Protein AF-A0A3D0X0F8-F1 (afdb_monomer_lite)

Radius of gyration: 20.26 Å; chains: 1; bounding box: 60×38×55 Å

Foldseek 3Di:
DDDDPPDPPDQPPDPDPQKFKWWWADAAPAIATETCVFFDDKDWDADADADPPFDPQWRHWGDDPNDTATEGEVCVVVVHDRVDDFTMWGWGQDPNHTHTYTGRGIDDMDMARPVQWDADPPDDDCLFFLTWGDDPVDIYTYTDVVSVVCVRDVVVVVVLQDDDQADPVQLVVQQPDAEEEEDSNPVVQVSVVVVSVSRNHNHYHYDNHPVVSVVVVVVCVVPVHD

Secondary structure (DSSP, 8-state):
---------S----TTSSEEEEEEEEETTEEEEEEGGGEEEEEEPPP-B--TT--TTEEEEEEETTEEEEEEEHHHHTT---SSPP-EEEEEEETTEEEEEEESEEEEEEEEEGGGEEEPPSSS-GGGEEEEEE-SS-EEEEE-HHHHHHHH-HHHHHHHH--PPPPHHHHHHHTT-EEEEE-S-HHHHHHHHHHHHHTT--EEEEESSHHHHHHHHHHHHHS---

pLDDT: mean 85.85, std 13.57, range [35.28, 98.0]

Sequence (226 aa):
MAETDGDKKGILLETGTNEFEIVEFSIGAVHYGINVAKVREVITRAPVTSMPQAHPYIDGLFTLRGKAIPLVNLPRCLNVNSGNEPNNIIVTEINNYYIGFLVENVSRIHRISWKDMEPSPEVGDQSRVVGIIKMTDRIVLLLDFETIIAEINPEINAKLTTFAEATEDTKSKRANVHVVVAEDSAMLRDLLVTTLHDSGYRFVRDFGNGADAWEYLQNLAGKDGP

Structure (mmCIF, N/CA/C/O backbone):
data_AF-A0A3D0X0F8-F1
#
_entry.id   AF-A0A3D0X0F8-F1
#
loop_
_atom_site.group_PDB
_atom_site.id
_atom_site.type_symbol
_atom_site.label_atom_id
_atom_site.label_alt_id
_atom_site.label_comp_id
_atom_site.label_asym_id
_atom_site.label_entity_id
_atom_site.label_seq_id
_atom_site.pdbx_PDB_ins_code
_atom_site.Cartn_x
_atom_site.Cartn_y
_atom_site.Cartn_z
_atom_site.occupancy
_atom_site.B_iso_or_equiv
_atom_site.auth_seq_id
_atom_site.auth_comp_id
_atom_site.auth_asym_id
_atom_site.auth_atom_id
_atom_site.pdbx_PDB_model_num
ATOM 1 N N . MET A 1 1 ? -36.160 -2.602 -22.123 1.00 35.28 1 MET A N 1
ATOM 2 C CA . MET A 1 1 ? -35.071 -1.902 -22.832 1.00 35.28 1 MET A CA 1
ATOM 3 C C . MET A 1 1 ? -33.883 -1.940 -21.901 1.00 35.28 1 MET A C 1
ATOM 5 O O . MET A 1 1 ? -34.035 -1.526 -20.763 1.00 35.28 1 MET A O 1
ATOM 9 N N . ALA A 1 2 ? -32.797 -2.582 -22.326 1.00 36.31 2 ALA A N 1
ATOM 10 C CA . ALA A 1 2 ? -31.588 -2.706 -21.527 1.00 36.31 2 ALA A CA 1
ATOM 11 C C . ALA A 1 2 ? -30.929 -1.326 -21.426 1.00 36.31 2 ALA A C 1
ATOM 13 O O . ALA A 1 2 ? -30.612 -0.729 -22.455 1.00 36.31 2 ALA A O 1
ATOM 14 N N . GLU A 1 3 ? -30.780 -0.816 -20.206 1.00 35.56 3 GLU A N 1
ATOM 15 C CA . GLU A 1 3 ? -29.889 0.305 -19.941 1.00 35.56 3 GLU A CA 1
ATOM 16 C C . GLU A 1 3 ? -28.466 -0.187 -20.189 1.00 35.56 3 GLU A C 1
ATOM 18 O O . GLU A 1 3 ? -27.972 -1.109 -19.544 1.00 35.56 3 GLU A O 1
ATOM 23 N N . THR A 1 4 ? -27.846 0.373 -21.220 1.00 37.56 4 THR A N 1
ATOM 24 C CA . THR A 1 4 ? -26.428 0.212 -21.507 1.00 37.56 4 THR A CA 1
ATOM 25 C C . THR A 1 4 ? -25.640 0.799 -20.347 1.00 37.56 4 THR A C 1
ATOM 27 O O . THR A 1 4 ? -25.683 2.012 -20.134 1.00 37.56 4 THR A O 1
ATOM 30 N N . ASP A 1 5 ? -24.952 -0.077 -19.618 1.00 41.03 5 ASP A N 1
ATOM 31 C CA . ASP A 1 5 ? -24.008 0.241 -18.553 1.00 41.03 5 ASP A CA 1
ATOM 32 C C . ASP A 1 5 ? -22.916 1.155 -19.126 1.00 41.03 5 ASP A C 1
ATOM 34 O O . ASP A 1 5 ? -22.057 0.750 -19.915 1.00 41.03 5 ASP A O 1
ATOM 38 N N . GLY A 1 6 ? -23.066 2.448 -18.849 1.00 37.44 6 GLY A N 1
ATOM 39 C CA . GLY A 1 6 ? -22.169 3.485 -19.317 1.00 37.44 6 GLY A CA 1
ATOM 40 C C . GLY A 1 6 ? -20.849 3.361 -18.580 1.00 37.44 6 GLY A C 1
ATOM 41 O O . GLY A 1 6 ? -20.779 3.660 -17.393 1.00 37.44 6 GLY A O 1
ATOM 42 N N . ASP A 1 7 ? -19.826 2.945 -19.321 1.00 46.78 7 ASP A N 1
ATOM 43 C CA . ASP A 1 7 ? -18.397 3.021 -19.019 1.00 46.78 7 ASP A CA 1
ATOM 44 C C . ASP A 1 7 ? -18.083 4.232 -18.110 1.00 46.78 7 ASP A C 1
ATOM 46 O O . ASP A 1 7 ? -17.973 5.376 -18.572 1.00 46.78 7 ASP A O 1
ATOM 50 N N . LYS A 1 8 ? -18.019 4.005 -16.788 1.00 51.84 8 LYS A N 1
ATOM 51 C CA . LYS A 1 8 ? -17.682 5.037 -15.798 1.00 51.84 8 LYS A CA 1
ATOM 52 C C . LYS A 1 8 ? -16.202 5.377 -15.968 1.00 51.84 8 LYS A C 1
ATOM 54 O O . LYS A 1 8 ? -15.338 4.796 -15.329 1.00 51.84 8 LYS A O 1
ATOM 59 N N . LYS A 1 9 ? -15.907 6.331 -16.853 1.00 50.44 9 LYS A N 1
ATOM 60 C CA . LYS A 1 9 ? -14.551 6.770 -17.244 1.00 50.44 9 LYS A CA 1
ATOM 61 C C . LYS A 1 9 ? -13.776 7.567 -16.179 1.00 50.44 9 LYS A C 1
ATOM 63 O O . LYS A 1 9 ? -12.845 8.293 -16.520 1.00 50.44 9 LYS A O 1
ATOM 68 N N . GLY A 1 10 ? -14.152 7.474 -14.908 1.00 59.50 10 GLY A N 1
ATOM 69 C CA . GLY A 1 10 ? -13.494 8.178 -13.807 1.00 59.50 10 GLY A CA 1
ATOM 70 C C . GLY A 1 10 ? -13.008 7.199 -12.751 1.00 59.50 10 GLY A C 1
ATOM 71 O O . GLY A 1 10 ? -13.652 6.175 -12.542 1.00 59.50 10 GLY A O 1
ATOM 72 N N . ILE A 1 11 ? -11.900 7.537 -12.084 1.00 63.72 11 ILE A N 1
ATOM 73 C CA . ILE A 1 11 ? -11.434 6.778 -10.920 1.00 63.72 11 ILE A CA 1
ATOM 74 C C . ILE A 1 11 ? -12.536 6.813 -9.861 1.00 63.72 11 ILE A C 1
ATOM 76 O O . ILE A 1 11 ? -13.019 7.891 -9.496 1.00 63.72 11 ILE A O 1
ATOM 80 N N . LEU A 1 12 ? -12.943 5.643 -9.383 1.00 69.12 12 LEU A N 1
ATOM 81 C CA . LEU A 1 12 ? -13.954 5.514 -8.348 1.00 69.12 12 LEU A CA 1
ATOM 82 C C . LEU A 1 12 ? -13.393 5.999 -7.011 1.00 69.12 12 LEU A C 1
ATOM 84 O O . LEU A 1 12 ? -12.660 5.290 -6.327 1.00 69.12 12 LEU A O 1
ATOM 88 N N . LEU A 1 13 ? -13.782 7.214 -6.639 1.00 65.81 13 LEU A N 1
ATOM 89 C CA . LEU A 1 13 ? -13.550 7.786 -5.310 1.00 65.81 13 LEU A CA 1
ATOM 90 C C . LEU A 1 13 ? -14.854 7.908 -4.500 1.00 65.81 13 LEU A C 1
ATOM 92 O O . LEU A 1 13 ? -14.833 8.355 -3.355 1.00 65.81 13 LEU A O 1
ATOM 96 N N . GLU A 1 14 ? -15.995 7.549 -5.098 1.00 61.22 14 GLU A N 1
ATOM 97 C CA . GLU A 1 14 ? -17.313 7.628 -4.465 1.00 61.22 14 GLU A CA 1
ATOM 98 C C . GLU A 1 14 ? -17.527 6.466 -3.489 1.00 61.22 14 GLU A C 1
ATOM 100 O O . GLU A 1 14 ? -17.289 5.300 -3.809 1.00 61.22 14 GLU A O 1
ATOM 105 N N . THR A 1 15 ? -18.018 6.782 -2.293 1.00 59.81 15 THR A N 1
ATOM 106 C CA . THR A 1 15 ? -18.393 5.790 -1.285 1.00 59.81 15 THR A CA 1
ATOM 107 C C . THR A 1 15 ? -19.744 5.148 -1.631 1.00 59.81 15 THR A C 1
ATOM 109 O O . THR A 1 15 ? -20.639 5.801 -2.164 1.00 59.81 15 THR A O 1
ATOM 112 N N . GLY A 1 16 ? -19.915 3.855 -1.323 1.00 64.81 16 GLY A N 1
ATOM 113 C CA . GLY A 1 16 ? -21.218 3.169 -1.396 1.00 64.81 16 GLY A CA 1
ATOM 114 C C . GLY A 1 16 ? -21.416 2.146 -2.523 1.00 64.81 16 GLY A C 1
ATOM 115 O O . GLY A 1 16 ? -22.430 1.455 -2.515 1.00 64.81 16 GLY A O 1
ATOM 116 N N . THR A 1 17 ? -20.468 1.972 -3.451 1.00 75.75 17 THR A N 1
ATOM 117 C CA . THR A 1 17 ? -20.543 0.896 -4.469 1.00 75.75 17 THR A CA 1
ATOM 118 C C . THR A 1 17 ? -20.051 -0.461 -3.955 1.00 75.75 17 THR A C 1
ATOM 120 O O . THR A 1 17 ? -20.318 -1.486 -4.575 1.00 75.75 17 THR A O 1
ATOM 123 N N . ASN A 1 18 ? -19.351 -0.480 -2.814 1.00 82.31 18 ASN A N 1
ATOM 124 C CA . ASN A 1 18 ? -18.633 -1.648 -2.297 1.00 82.31 18 ASN A CA 1
ATOM 125 C C . ASN A 1 18 ? -17.650 -2.253 -3.326 1.00 82.31 18 ASN A C 1
ATOM 127 O O . ASN A 1 18 ? -17.455 -3.471 -3.399 1.00 82.31 18 ASN A O 1
ATOM 131 N N . GLU A 1 19 ? -17.012 -1.368 -4.086 1.00 87.75 19 GLU A N 1
ATOM 132 C CA . GLU A 1 19 ? -15.948 -1.661 -5.039 1.00 87.75 19 GLU A CA 1
ATOM 133 C C . GLU A 1 19 ? -14.742 -0.764 -4.751 1.00 87.75 19 GLU A C 1
ATOM 135 O O . GLU A 1 19 ? -14.871 0.294 -4.132 1.00 87.75 19 GLU A O 1
ATOM 140 N N . PHE A 1 20 ? -13.578 -1.172 -5.237 1.00 88.88 20 PHE A N 1
ATOM 141 C CA . PHE A 1 20 ? -12.362 -0.371 -5.251 1.00 88.88 20 PHE A CA 1
ATOM 142 C C . PHE A 1 20 ? -11.618 -0.588 -6.567 1.00 88.88 20 PHE A C 1
ATOM 144 O O . PHE A 1 20 ? -11.885 -1.539 -7.304 1.00 88.88 20 PHE A O 1
ATOM 151 N N . GLU A 1 21 ? -10.700 0.318 -6.887 1.00 93.62 21 GLU A N 1
ATOM 152 C CA . GLU A 1 21 ? -9.924 0.248 -8.120 1.00 93.62 21 GLU A CA 1
ATOM 153 C C . GLU A 1 21 ? -8.448 0.033 -7.816 1.00 93.62 21 GLU A C 1
ATOM 155 O O . GLU A 1 21 ? -7.879 0.673 -6.929 1.00 93.62 21 GLU A O 1
ATOM 160 N N . ILE A 1 22 ? -7.822 -0.867 -8.571 1.00 95.31 22 ILE A N 1
ATOM 161 C CA . ILE A 1 22 ? -6.395 -1.164 -8.466 1.00 95.31 22 ILE A CA 1
ATOM 162 C C . ILE A 1 22 ? -5.678 -0.916 -9.788 1.00 95.31 22 ILE A C 1
ATOM 164 O O . ILE A 1 22 ? -6.236 -1.150 -10.861 1.00 95.31 22 ILE A O 1
ATOM 168 N N . VAL A 1 23 ? -4.419 -0.495 -9.708 1.00 96.38 23 VAL A N 1
ATOM 169 C CA . VAL A 1 23 ? -3.465 -0.647 -10.808 1.00 96.38 23 VAL A CA 1
ATOM 170 C C . VAL A 1 23 ? -2.834 -2.027 -10.666 1.00 96.38 23 VAL A C 1
ATOM 172 O O . VAL A 1 23 ? -2.163 -2.299 -9.668 1.00 96.38 23 VAL A O 1
ATOM 175 N N . GLU A 1 24 ? -3.059 -2.898 -11.649 1.00 96.19 24 GLU A N 1
ATOM 176 C CA . GLU A 1 24 ? -2.363 -4.183 -11.735 1.00 96.19 24 GLU A CA 1
ATOM 177 C C . GLU A 1 24 ? -0.965 -3.970 -12.335 1.00 96.19 24 GLU A C 1
ATOM 179 O O . GLU A 1 24 ? -0.792 -3.240 -13.312 1.00 96.19 24 GLU A O 1
ATOM 184 N N . PHE A 1 25 ? 0.041 -4.639 -11.783 1.00 96.75 25 PHE A N 1
ATOM 185 C CA . PHE A 1 25 ? 1.390 -4.703 -12.338 1.00 96.75 25 PHE A CA 1
ATOM 186 C C . PHE A 1 25 ? 1.989 -6.098 -12.140 1.00 96.75 25 PHE A C 1
ATOM 188 O O . PHE A 1 25 ? 1.469 -6.901 -11.366 1.00 96.75 25 PHE A O 1
ATOM 195 N N . SER A 1 26 ? 3.073 -6.412 -12.847 1.00 95.12 26 SER A N 1
ATOM 196 C CA . SER A 1 26 ? 3.738 -7.712 -12.735 1.00 95.12 26 SER A CA 1
ATOM 197 C C . SER A 1 26 ? 5.240 -7.587 -12.516 1.00 95.12 26 SER A C 1
ATOM 199 O O . SER A 1 26 ? 5.876 -6.616 -12.941 1.00 95.12 26 SER A O 1
ATOM 201 N N . ILE A 1 27 ? 5.790 -8.598 -11.843 1.00 95.12 27 ILE A N 1
ATOM 202 C CA . ILE A 1 27 ? 7.226 -8.853 -11.702 1.00 95.12 27 ILE A CA 1
ATOM 203 C C . ILE A 1 27 ? 7.424 -10.344 -11.989 1.00 95.12 27 ILE A C 1
ATOM 205 O O . ILE A 1 27 ? 6.912 -11.202 -11.264 1.00 95.12 27 ILE A O 1
ATOM 209 N N . GLY A 1 28 ? 8.103 -10.666 -13.090 1.00 92.75 28 GLY A N 1
ATOM 210 C CA . GLY A 1 28 ? 8.133 -12.021 -13.629 1.00 92.75 28 GLY A CA 1
ATOM 211 C C . GLY A 1 28 ? 6.723 -12.550 -13.911 1.00 92.75 28 GLY A C 1
ATOM 212 O O . GLY A 1 28 ? 5.929 -11.903 -14.593 1.00 92.75 28 GLY A O 1
ATOM 213 N N . ALA A 1 29 ? 6.416 -13.734 -13.376 1.00 90.94 29 ALA A N 1
ATOM 214 C CA . ALA A 1 29 ? 5.120 -14.398 -13.540 1.00 90.94 29 ALA A CA 1
ATOM 215 C C . ALA A 1 29 ? 4.081 -14.028 -12.461 1.00 90.94 29 ALA A C 1
ATOM 217 O O . ALA A 1 29 ? 2.966 -14.545 -12.491 1.00 90.94 29 ALA A O 1
ATOM 218 N N . VAL A 1 30 ? 4.439 -13.184 -11.485 1.00 92.44 30 VAL A N 1
ATOM 219 C CA . VAL A 1 30 ? 3.561 -12.846 -10.358 1.00 92.44 30 VAL A CA 1
ATOM 220 C C . VAL A 1 30 ? 2.869 -11.511 -10.612 1.00 92.44 30 VAL A C 1
ATOM 222 O O . VAL A 1 30 ? 3.499 -10.542 -11.046 1.00 92.44 30 VAL A O 1
ATOM 225 N N . HIS A 1 31 ? 1.567 -11.475 -10.329 1.00 95.00 31 HIS A N 1
ATOM 226 C CA . HIS A 1 31 ? 0.719 -10.299 -10.477 1.00 95.00 31 HIS A CA 1
ATOM 227 C C . HIS A 1 31 ? 0.461 -9.645 -9.122 1.00 95.00 31 HIS A C 1
ATOM 229 O O . HIS A 1 31 ? 0.123 -10.309 -8.139 1.00 95.00 31 HIS A O 1
ATOM 235 N N . TYR A 1 32 ? 0.582 -8.326 -9.100 1.00 95.75 32 TYR A N 1
ATOM 236 C CA . TYR A 1 32 ? 0.437 -7.490 -7.921 1.00 95.75 32 TYR A CA 1
ATOM 237 C C . TYR A 1 32 ? -0.536 -6.348 -8.191 1.00 95.75 32 TYR A C 1
ATOM 239 O O . TYR A 1 32 ? -0.773 -5.962 -9.338 1.00 95.75 32 TYR A O 1
ATOM 247 N N . GLY A 1 33 ? -1.098 -5.804 -7.119 1.00 95.88 33 GLY A N 1
ATOM 248 C CA . GLY A 1 33 ? -2.020 -4.683 -7.160 1.00 95.88 33 GLY A CA 1
ATOM 249 C C . GLY A 1 33 ? -1.609 -3.582 -6.196 1.00 95.88 33 GLY A C 1
ATOM 250 O O . GLY A 1 33 ? -1.073 -3.844 -5.118 1.00 95.88 33 GLY A O 1
ATOM 251 N N . ILE A 1 34 ? -1.915 -2.346 -6.578 1.00 95.50 34 ILE A N 1
ATOM 252 C CA . ILE A 1 34 ? -1.942 -1.183 -5.689 1.00 95.50 34 ILE A CA 1
ATOM 253 C C . ILE A 1 34 ? -3.286 -0.479 -5.837 1.00 95.50 34 ILE A C 1
ATOM 255 O O . ILE A 1 34 ? -3.782 -0.336 -6.952 1.00 95.50 34 ILE A O 1
ATOM 259 N N . ASN A 1 35 ? -3.865 -0.007 -4.734 1.00 93.00 35 ASN A N 1
ATOM 260 C CA . ASN A 1 35 ? -5.059 0.834 -4.782 1.00 93.00 35 ASN A CA 1
ATOM 261 C C . ASN A 1 35 ? -4.779 2.111 -5.600 1.00 93.00 35 ASN A C 1
ATOM 263 O O . ASN A 1 35 ? -3.826 2.841 -5.314 1.00 93.00 35 ASN A O 1
ATOM 267 N N . VAL A 1 36 ? -5.619 2.395 -6.599 1.00 93.69 36 VAL A N 1
ATOM 268 C CA . VAL A 1 36 ? -5.487 3.565 -7.483 1.00 93.69 36 VAL A CA 1
ATOM 269 C C . VAL A 1 36 ? -5.464 4.872 -6.693 1.00 93.69 36 VAL A C 1
ATOM 271 O O . VAL A 1 36 ? -4.750 5.791 -7.081 1.00 93.69 36 VAL A O 1
ATOM 274 N N . ALA A 1 37 ? -6.161 4.956 -5.557 1.00 90.00 37 ALA A N 1
ATOM 275 C CA . ALA A 1 37 ? -6.170 6.149 -4.710 1.00 90.00 37 ALA A CA 1
ATOM 276 C C . ALA A 1 37 ? -4.771 6.540 -4.190 1.00 90.00 37 ALA A C 1
ATOM 278 O O . ALA A 1 37 ? -4.534 7.708 -3.889 1.00 90.00 37 ALA A O 1
ATOM 279 N N . LYS A 1 38 ? -3.836 5.580 -4.116 1.00 91.62 38 LYS A N 1
ATOM 280 C CA . LYS A 1 38 ? -2.441 5.798 -3.695 1.00 91.62 38 LYS A CA 1
ATOM 281 C C . LYS A 1 38 ? -1.525 6.170 -4.871 1.00 91.62 38 LYS A C 1
ATOM 283 O O . LYS A 1 38 ? -0.406 6.639 -4.660 1.00 91.62 38 LYS A O 1
ATOM 288 N N . VAL A 1 39 ? -1.974 5.963 -6.110 1.00 95.25 39 VAL A N 1
ATOM 289 C CA . VAL A 1 39 ? -1.187 6.179 -7.331 1.00 95.25 39 VAL A CA 1
ATOM 290 C C . VAL A 1 39 ? -1.384 7.602 -7.844 1.00 95.25 39 VAL A C 1
ATOM 292 O O . VAL A 1 39 ? -2.502 8.069 -8.045 1.00 95.25 39 VAL A O 1
ATOM 295 N N . ARG A 1 40 ? -0.275 8.295 -8.109 1.00 95.44 40 ARG A N 1
ATOM 296 C CA . ARG A 1 40 ? -0.281 9.606 -8.769 1.00 95.44 40 ARG A CA 1
ATOM 297 C C . ARG A 1 40 ? -0.191 9.473 -10.277 1.00 95.44 40 ARG A C 1
ATOM 299 O O . ARG A 1 40 ? -0.989 10.067 -10.993 1.00 95.44 40 ARG A O 1
ATOM 306 N N . GLU A 1 41 ? 0.788 8.717 -10.753 1.00 95.62 41 GLU A N 1
ATOM 307 C CA . GLU A 1 41 ? 0.997 8.465 -12.174 1.00 95.62 41 GLU A CA 1
ATOM 308 C C . GLU A 1 41 ? 1.909 7.257 -12.384 1.00 95.62 41 GLU A C 1
ATOM 310 O O . GLU A 1 41 ? 2.628 6.828 -11.480 1.00 95.62 41 GLU A O 1
ATOM 315 N N . VAL A 1 42 ? 1.887 6.722 -13.601 1.00 96.75 42 VAL A N 1
ATOM 316 C CA . VAL A 1 42 ? 2.814 5.686 -14.055 1.00 96.75 42 VAL A CA 1
ATOM 317 C C . VAL A 1 42 ? 3.671 6.296 -15.152 1.00 96.75 42 VAL A C 1
ATOM 319 O O . VAL A 1 42 ? 3.142 6.847 -16.118 1.00 96.75 42 VAL A O 1
ATOM 322 N N . ILE A 1 43 ? 4.989 6.209 -14.998 1.00 96.88 43 ILE A N 1
ATOM 323 C CA . ILE A 1 43 ? 5.953 6.729 -15.969 1.00 96.88 43 ILE A CA 1
ATOM 324 C C . ILE A 1 43 ? 6.901 5.624 -16.420 1.00 96.88 43 ILE A C 1
ATOM 326 O O . ILE A 1 43 ? 7.134 4.646 -15.711 1.00 96.88 43 ILE A O 1
ATOM 330 N N . THR A 1 44 ? 7.502 5.800 -17.589 1.00 95.94 44 THR A N 1
ATOM 331 C CA . THR A 1 44 ? 8.644 4.982 -18.003 1.00 95.94 44 THR A CA 1
ATOM 332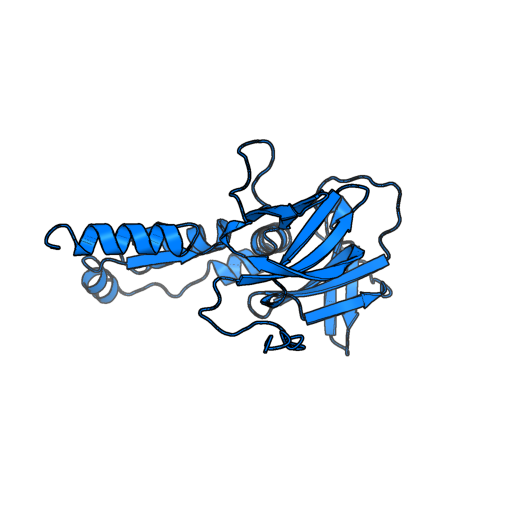 C C . THR A 1 44 ? 9.868 5.308 -17.155 1.00 95.94 44 THR A C 1
ATOM 334 O O . THR A 1 44 ? 10.018 6.440 -16.683 1.00 95.94 44 THR A O 1
ATOM 337 N N . ARG A 1 45 ? 10.768 4.335 -16.995 1.00 92.62 45 ARG A N 1
ATOM 338 C CA . ARG A 1 45 ? 11.996 4.475 -16.209 1.00 92.62 45 ARG A CA 1
ATOM 339 C C . ARG A 1 45 ? 12.765 5.736 -16.606 1.00 92.62 45 ARG A C 1
ATOM 341 O O . ARG A 1 45 ? 13.132 5.928 -17.764 1.00 92.62 45 ARG A O 1
ATOM 348 N N . ALA A 1 46 ? 13.000 6.592 -15.618 1.00 91.75 46 ALA A N 1
ATOM 349 C CA . ALA A 1 46 ? 13.797 7.802 -15.756 1.00 91.75 46 ALA A CA 1
ATOM 350 C C . ALA A 1 46 ? 15.255 7.540 -15.334 1.00 91.75 46 ALA A C 1
ATOM 352 O O . ALA A 1 46 ? 15.513 6.579 -14.602 1.00 91.75 46 ALA A O 1
ATOM 353 N N . PRO A 1 47 ? 16.215 8.386 -15.753 1.00 94.56 47 PRO A N 1
ATOM 354 C CA . PRO A 1 47 ? 17.575 8.341 -15.229 1.00 94.56 47 PRO A CA 1
ATOM 355 C C . PRO A 1 47 ? 17.592 8.437 -13.699 1.00 94.56 47 PRO A C 1
ATOM 357 O O . PRO A 1 47 ? 16.901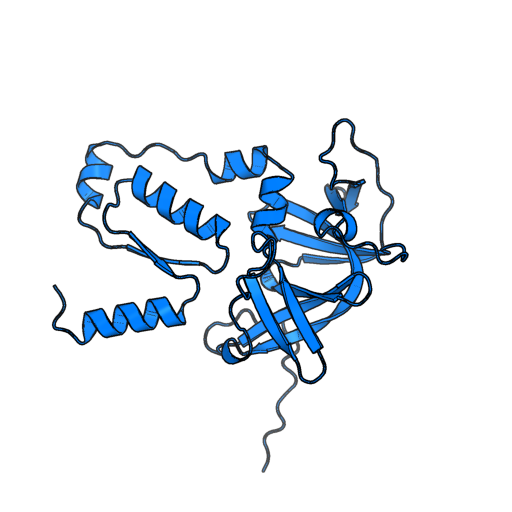 9.274 -13.113 1.00 94.56 47 PRO A O 1
ATOM 360 N N . VAL A 1 48 ? 18.395 7.577 -13.070 1.00 95.75 48 VAL A N 1
ATOM 361 C CA . VAL A 1 48 ? 18.496 7.461 -11.612 1.00 95.75 48 VAL A CA 1
ATOM 362 C C . VAL A 1 48 ? 19.871 7.930 -11.164 1.00 95.75 48 VAL A C 1
ATOM 364 O O . VAL A 1 48 ? 20.894 7.448 -11.647 1.00 95.75 48 VAL A O 1
ATOM 367 N N . THR A 1 49 ? 19.889 8.850 -10.211 1.00 95.44 49 THR A N 1
ATOM 368 C CA . THR A 1 49 ? 21.089 9.281 -9.500 1.00 95.44 49 THR A CA 1
ATOM 369 C C . THR A 1 49 ? 21.247 8.415 -8.258 1.00 95.44 49 THR A C 1
ATOM 371 O O . THR A 1 49 ? 20.406 8.467 -7.359 1.00 95.44 49 THR A O 1
ATOM 374 N N . SER A 1 50 ? 22.313 7.619 -8.193 1.00 91.38 50 SER A N 1
ATOM 375 C CA . SER A 1 50 ? 22.590 6.767 -7.033 1.00 91.38 50 SER A CA 1
ATOM 376 C C . SER A 1 50 ? 22.747 7.590 -5.755 1.00 91.38 50 SER A C 1
ATOM 378 O O . SER A 1 50 ? 23.378 8.647 -5.751 1.00 91.38 50 SER A O 1
ATOM 380 N N . MET A 1 51 ? 22.191 7.079 -4.658 1.00 85.88 51 MET A N 1
ATOM 381 C CA . MET A 1 51 ? 22.250 7.722 -3.348 1.00 85.88 51 MET A CA 1
ATOM 382 C C . MET A 1 51 ? 23.249 6.977 -2.445 1.00 85.88 51 MET A C 1
ATOM 384 O O . MET A 1 51 ? 23.163 5.753 -2.331 1.00 85.88 51 MET A O 1
ATOM 388 N N . PRO A 1 52 ? 24.214 7.670 -1.810 1.00 84.88 52 PRO A N 1
ATOM 389 C CA . PRO A 1 52 ? 25.154 7.026 -0.898 1.00 84.88 52 PRO A CA 1
ATOM 390 C C . PRO A 1 52 ? 24.430 6.532 0.362 1.00 84.88 52 PRO A C 1
ATOM 392 O O . PRO A 1 52 ? 23.538 7.211 0.860 1.00 84.88 52 PRO A O 1
ATOM 395 N N . GLN A 1 53 ? 24.844 5.372 0.889 1.00 83.62 53 GLN A N 1
ATOM 396 C CA . GLN A 1 53 ? 24.278 4.765 2.111 1.00 83.62 53 GLN A CA 1
ATOM 397 C C . GLN A 1 53 ? 22.752 4.549 2.052 1.00 83.62 53 GLN A C 1
ATOM 399 O O . GLN A 1 53 ? 22.068 4.587 3.072 1.00 83.62 53 GLN A O 1
ATOM 404 N N . ALA A 1 54 ? 22.204 4.345 0.852 1.00 85.62 54 ALA A N 1
ATOM 405 C CA . ALA A 1 54 ? 20.787 4.067 0.676 1.00 85.62 54 ALA A CA 1
ATOM 406 C C . ALA A 1 54 ? 20.403 2.684 1.225 1.00 85.62 54 ALA A C 1
ATOM 408 O O . ALA A 1 54 ? 21.220 1.760 1.248 1.00 85.62 54 ALA A O 1
ATOM 409 N N . HIS A 1 55 ? 19.133 2.536 1.611 1.00 90.88 55 HIS A N 1
ATOM 410 C CA . HIS A 1 55 ? 18.561 1.232 1.935 1.00 90.88 55 HIS A CA 1
ATOM 411 C C . HIS A 1 55 ? 18.781 0.251 0.765 1.00 90.88 55 HIS A C 1
ATOM 413 O O . HIS A 1 55 ? 18.643 0.674 -0.386 1.00 90.88 55 HIS A O 1
ATOM 419 N N . PRO A 1 56 ? 19.048 -1.051 1.001 1.00 91.50 56 PRO A N 1
ATOM 420 C CA . PRO A 1 56 ? 19.304 -2.022 -0.067 1.00 91.50 56 PRO A CA 1
ATOM 421 C C . PRO A 1 56 ? 18.240 -2.074 -1.166 1.00 91.50 56 PRO A C 1
ATOM 423 O O . PRO A 1 56 ? 18.553 -2.440 -2.292 1.00 91.50 56 PRO A O 1
ATOM 426 N N . TYR A 1 57 ? 16.993 -1.703 -0.868 1.00 93.06 57 TYR A N 1
ATOM 427 C CA . TYR A 1 57 ? 15.888 -1.672 -1.837 1.00 93.06 57 TYR A CA 1
ATOM 428 C C . TYR A 1 57 ? 15.801 -0.385 -2.668 1.00 93.06 57 TYR A C 1
ATOM 430 O O . TYR A 1 57 ? 14.994 -0.329 -3.589 1.00 93.06 57 TYR A O 1
ATOM 438 N N . ILE A 1 58 ? 16.602 0.641 -2.378 1.00 93.62 58 ILE A N 1
ATOM 439 C CA . ILE A 1 58 ? 16.612 1.903 -3.124 1.00 93.62 58 ILE A CA 1
ATOM 440 C C . ILE A 1 58 ? 17.692 1.855 -4.210 1.00 93.62 58 ILE A C 1
ATOM 442 O O . ILE A 1 58 ? 18.864 1.624 -3.921 1.00 93.62 58 ILE A O 1
ATOM 446 N N . ASP A 1 59 ? 17.310 2.147 -5.454 1.00 93.19 59 ASP A N 1
ATOM 447 C CA . ASP A 1 59 ? 18.261 2.320 -6.565 1.00 93.19 59 ASP A CA 1
ATOM 448 C C . ASP A 1 59 ? 18.848 3.743 -6.612 1.00 93.19 59 ASP A C 1
ATOM 450 O O . ASP A 1 59 ? 19.941 3.966 -7.137 1.00 93.19 59 ASP A O 1
ATOM 454 N N . GLY A 1 60 ? 18.143 4.716 -6.032 1.00 94.31 60 GLY A N 1
ATOM 455 C CA . GLY A 1 60 ? 18.599 6.094 -5.887 1.00 94.31 60 GLY A CA 1
ATOM 456 C C . GLY A 1 60 ? 17.444 7.085 -5.934 1.00 94.31 60 GLY A C 1
ATOM 457 O O . GLY A 1 60 ? 16.354 6.814 -5.431 1.00 94.31 60 GLY A O 1
ATOM 458 N N . LEU A 1 61 ? 17.692 8.236 -6.553 1.00 94.88 61 LEU A N 1
ATOM 459 C CA . LEU A 1 61 ? 16.722 9.305 -6.770 1.00 94.88 61 LEU A CA 1
ATOM 460 C C . LEU A 1 61 ? 16.491 9.504 -8.269 1.00 94.88 61 LEU A C 1
ATOM 462 O O . LEU A 1 61 ? 17.443 9.522 -9.046 1.00 94.88 61 LEU A O 1
ATOM 466 N N . PHE A 1 62 ? 15.250 9.739 -8.674 1.00 96.31 62 PHE A N 1
ATOM 467 C CA . PHE A 1 62 ? 14.917 10.246 -10.006 1.00 96.31 62 PHE A CA 1
ATOM 468 C C . PHE A 1 62 ? 14.239 11.610 -9.887 1.00 96.31 62 PHE A C 1
ATOM 470 O O . PHE A 1 62 ? 13.769 11.999 -8.818 1.00 96.31 62 PHE A O 1
ATOM 477 N N . THR A 1 63 ? 14.212 12.378 -10.975 1.00 96.31 63 THR A N 1
ATOM 478 C CA . THR A 1 63 ? 13.537 13.681 -10.996 1.00 96.31 63 THR A CA 1
ATOM 479 C C . THR A 1 63 ? 12.213 13.588 -11.735 1.00 96.31 63 THR A C 1
ATOM 481 O O . THR A 1 63 ? 12.172 13.178 -12.892 1.00 96.31 63 THR A O 1
ATOM 484 N N . LEU A 1 64 ? 11.141 14.050 -11.094 1.00 95.88 64 LEU A N 1
ATOM 485 C CA . LEU A 1 64 ? 9.826 14.205 -11.707 1.00 95.88 64 LEU A CA 1
ATOM 486 C C . LEU A 1 64 ? 9.317 15.620 -11.449 1.00 95.88 64 LEU A C 1
ATOM 488 O O . LEU A 1 64 ? 9.171 16.041 -10.303 1.00 95.88 64 LEU A O 1
ATOM 492 N N . ARG A 1 65 ? 9.077 16.376 -12.528 1.00 93.62 65 ARG A N 1
ATOM 493 C CA . ARG A 1 65 ? 8.617 17.780 -12.472 1.00 93.62 65 ARG A CA 1
ATOM 494 C C . ARG A 1 65 ? 9.449 18.646 -11.505 1.00 93.62 65 ARG A C 1
ATOM 496 O O . ARG A 1 65 ? 8.908 19.422 -10.724 1.00 93.62 65 ARG A O 1
ATOM 503 N N . GLY A 1 66 ? 10.773 18.476 -11.538 1.00 91.88 66 GLY A N 1
ATOM 504 C CA . GLY A 1 66 ? 11.724 19.225 -10.706 1.00 91.88 66 GLY A CA 1
ATOM 505 C C . GLY A 1 66 ? 11.837 18.763 -9.249 1.00 91.88 66 GLY A C 1
ATOM 506 O O . GLY A 1 66 ? 12.647 19.318 -8.512 1.00 91.88 66 GLY A O 1
ATOM 507 N N . LYS A 1 67 ? 11.076 17.748 -8.821 1.00 91.50 67 LYS A N 1
ATOM 508 C CA . LYS A 1 67 ? 11.201 17.138 -7.490 1.00 91.50 67 LYS A CA 1
ATOM 509 C C . LYS A 1 67 ? 12.072 15.887 -7.559 1.00 91.50 67 LYS A C 1
ATOM 511 O O . LYS A 1 67 ? 11.888 15.066 -8.456 1.00 91.50 67 LYS A O 1
ATOM 516 N N . ALA A 1 68 ? 12.993 15.737 -6.610 1.00 93.44 68 ALA A N 1
ATOM 517 C CA . ALA A 1 68 ? 13.742 14.499 -6.417 1.00 93.44 68 ALA A CA 1
ATOM 518 C C . ALA A 1 68 ? 12.872 13.490 -5.655 1.00 93.44 68 ALA A C 1
ATOM 520 O O . ALA A 1 68 ? 12.389 13.795 -4.566 1.00 93.44 68 ALA A O 1
ATOM 521 N N . ILE A 1 69 ? 12.663 12.314 -6.240 1.00 94.94 69 ILE A N 1
ATOM 522 C CA . ILE A 1 69 ? 11.815 11.249 -5.703 1.00 94.94 69 ILE A CA 1
ATOM 523 C C . ILE A 1 69 ? 12.671 9.983 -5.536 1.00 94.94 69 ILE A C 1
ATOM 525 O O . ILE A 1 69 ? 13.387 9.619 -6.473 1.00 94.94 69 ILE A O 1
ATOM 529 N N . PRO A 1 70 ? 12.626 9.299 -4.379 1.00 94.38 70 PRO A N 1
ATOM 530 C CA . PRO A 1 70 ? 13.287 8.009 -4.201 1.00 94.38 70 PRO A CA 1
ATOM 531 C C . PRO A 1 70 ? 12.704 6.935 -5.110 1.00 94.38 70 PRO A C 1
ATOM 533 O O . PRO A 1 70 ? 11.487 6.850 -5.274 1.00 94.38 70 PRO A O 1
ATOM 536 N N . LEU A 1 71 ? 13.578 6.099 -5.670 1.00 95.94 71 LEU A N 1
ATOM 537 C CA . LEU A 1 71 ? 13.196 4.949 -6.479 1.00 95.94 71 LEU A CA 1
ATOM 538 C C . LEU A 1 71 ? 13.463 3.647 -5.727 1.00 95.94 71 LEU A C 1
ATOM 540 O O . LEU A 1 71 ? 14.617 3.289 -5.483 1.00 95.94 71 LEU A O 1
ATOM 544 N N . VAL A 1 72 ? 12.393 2.927 -5.415 1.00 95.50 72 VAL A N 1
ATOM 545 C CA . VAL A 1 72 ? 12.420 1.597 -4.807 1.00 95.50 72 VAL A CA 1
ATOM 546 C C . VAL A 1 72 ? 12.394 0.535 -5.896 1.00 95.50 72 VAL A C 1
ATOM 548 O O . VAL A 1 72 ? 11.528 0.548 -6.767 1.00 95.50 72 VAL A O 1
ATOM 551 N N . ASN A 1 73 ? 13.313 -0.420 -5.827 1.00 94.81 73 ASN A N 1
ATOM 552 C CA . ASN A 1 73 ? 13.338 -1.598 -6.680 1.00 94.81 73 ASN A CA 1
ATOM 553 C C . ASN A 1 73 ? 12.402 -2.671 -6.101 1.00 94.81 73 ASN A C 1
ATOM 555 O O . ASN A 1 73 ? 12.790 -3.400 -5.183 1.00 94.81 73 ASN A O 1
ATOM 559 N N . LEU A 1 74 ? 11.160 -2.757 -6.600 1.00 95.31 74 LEU A N 1
ATOM 560 C CA . LEU A 1 74 ? 10.193 -3.730 -6.079 1.00 95.31 74 LEU A CA 1
ATOM 561 C C . LEU A 1 74 ? 10.599 -5.193 -6.300 1.00 95.31 74 LEU A C 1
ATOM 563 O O . LEU A 1 74 ? 10.405 -5.962 -5.362 1.00 95.31 74 LEU A O 1
ATOM 567 N N . PRO A 1 75 ? 11.199 -5.607 -7.437 1.00 94.38 75 PRO A N 1
ATOM 568 C CA . PRO A 1 75 ? 11.714 -6.969 -7.576 1.00 94.38 75 PRO A CA 1
ATOM 569 C C . PRO A 1 75 ? 12.683 -7.348 -6.450 1.00 94.38 75 PRO A C 1
ATOM 571 O O . PRO A 1 75 ? 12.542 -8.405 -5.835 1.00 94.38 75 PRO A O 1
ATOM 574 N N . ARG A 1 76 ? 13.612 -6.445 -6.102 1.00 92.44 76 ARG A N 1
ATOM 575 C CA . ARG A 1 76 ? 14.545 -6.643 -4.984 1.00 92.44 76 ARG A CA 1
ATOM 576 C C . ARG A 1 76 ? 13.835 -6.659 -3.635 1.00 92.44 76 ARG A C 1
ATOM 578 O O . ARG A 1 76 ? 14.154 -7.501 -2.804 1.00 92.44 76 ARG A O 1
ATOM 585 N N . CYS A 1 77 ? 12.884 -5.750 -3.424 1.00 91.94 77 CYS A N 1
ATOM 586 C CA . CYS A 1 77 ? 12.089 -5.692 -2.202 1.00 91.94 77 CYS A CA 1
ATOM 587 C C . CYS A 1 77 ? 11.348 -7.018 -1.982 1.00 91.94 77 CYS A C 1
ATOM 589 O O . CYS A 1 77 ? 11.517 -7.653 -0.949 1.00 91.94 77 CYS A O 1
ATOM 591 N N . LEU A 1 78 ? 10.609 -7.495 -2.981 1.00 91.06 78 LEU A N 1
ATOM 592 C CA . LEU A 1 78 ? 9.797 -8.713 -2.908 1.00 91.06 78 LEU A CA 1
ATOM 593 C C . LEU A 1 78 ? 10.612 -10.009 -3.049 1.00 91.06 78 LEU A C 1
ATOM 595 O O . LEU A 1 78 ? 10.030 -11.091 -3.072 1.00 91.06 78 LEU A O 1
ATOM 599 N N . ASN A 1 79 ? 11.942 -9.910 -3.145 1.00 90.25 79 ASN A N 1
ATOM 600 C CA . ASN A 1 79 ? 12.849 -11.035 -3.357 1.00 90.25 79 ASN A CA 1
ATOM 601 C C . ASN A 1 79 ? 12.463 -11.900 -4.577 1.00 90.25 79 ASN A C 1
ATOM 603 O O . ASN A 1 79 ? 12.545 -13.129 -4.549 1.00 90.25 79 ASN A O 1
ATOM 607 N N . VAL A 1 80 ? 12.029 -11.249 -5.660 1.00 89.12 80 VAL A N 1
ATOM 608 C CA . VAL A 1 80 ? 11.654 -11.897 -6.921 1.00 89.12 80 VAL A CA 1
ATOM 609 C C . VAL A 1 80 ? 12.747 -11.654 -7.951 1.00 89.12 80 VAL A C 1
ATOM 611 O O . VAL A 1 80 ? 13.057 -10.515 -8.295 1.00 89.12 80 VAL A O 1
ATOM 614 N N . ASN A 1 81 ? 13.308 -12.740 -8.480 1.00 86.69 81 ASN A N 1
ATOM 615 C CA . ASN A 1 81 ? 14.240 -12.687 -9.598 1.00 86.69 81 ASN A CA 1
ATOM 616 C C . ASN A 1 81 ? 13.544 -13.178 -10.871 1.00 86.69 81 ASN A C 1
ATOM 618 O O . ASN A 1 81 ? 13.340 -14.377 -11.054 1.00 86.69 81 ASN A O 1
ATOM 622 N N . SER A 1 82 ? 13.160 -12.244 -11.734 1.00 84.69 82 SER A N 1
ATOM 623 C CA . SER A 1 82 ? 12.474 -12.527 -12.996 1.00 84.69 82 SER A CA 1
ATOM 624 C C . SER A 1 82 ? 13.415 -12.665 -14.194 1.00 84.69 82 SER A C 1
ATOM 626 O O . SER A 1 82 ? 12.999 -13.169 -15.233 1.00 84.69 82 SER A O 1
ATOM 628 N N . GLY A 1 83 ? 14.662 -12.191 -14.077 1.00 82.94 83 GLY A N 1
ATOM 629 C CA . GLY A 1 83 ? 15.591 -12.054 -15.203 1.00 82.94 83 GLY A CA 1
ATOM 630 C C . GLY A 1 83 ? 15.237 -10.943 -16.203 1.00 82.94 83 GLY A C 1
ATOM 631 O O . GLY A 1 83 ? 15.973 -10.756 -17.170 1.00 82.94 83 GLY A O 1
ATOM 632 N N . ASN A 1 84 ? 14.151 -10.198 -15.977 1.00 86.62 84 ASN A N 1
ATOM 633 C CA . ASN A 1 84 ? 13.749 -9.062 -16.801 1.00 86.62 84 ASN A CA 1
ATOM 634 C C . ASN A 1 84 ? 14.236 -7.748 -16.183 1.00 86.62 84 ASN A C 1
ATOM 636 O O . ASN A 1 84 ? 14.227 -7.576 -14.965 1.00 86.62 84 ASN A O 1
ATOM 640 N N . GLU A 1 85 ? 14.592 -6.784 -17.030 1.00 87.94 85 GLU A N 1
ATOM 641 C CA . GLU A 1 85 ? 14.876 -5.423 -16.578 1.00 87.94 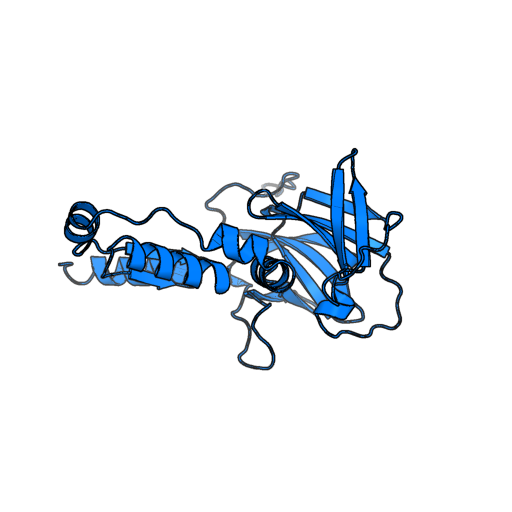85 GLU A CA 1
ATOM 642 C C . GLU A 1 85 ? 13.567 -4.654 -16.361 1.00 87.94 85 GLU A C 1
ATOM 644 O O . GLU A 1 85 ? 12.807 -4.456 -17.316 1.00 87.94 85 GLU A O 1
ATOM 649 N N . PRO A 1 86 ? 13.284 -4.179 -15.136 1.00 91.50 86 PRO A N 1
ATOM 650 C CA . PRO A 1 86 ? 12.091 -3.397 -14.893 1.00 91.50 86 PRO A CA 1
ATOM 651 C C . PRO A 1 86 ? 12.214 -2.009 -15.538 1.00 91.50 86 PRO A C 1
ATOM 653 O O . PRO A 1 86 ? 13.265 -1.358 -15.474 1.00 91.50 86 PRO A O 1
ATOM 656 N N . ASN A 1 87 ? 11.135 -1.558 -16.183 1.00 94.62 87 ASN A N 1
ATOM 657 C CA . ASN A 1 87 ? 11.144 -0.369 -17.043 1.00 94.62 87 ASN A CA 1
ATOM 658 C C . ASN A 1 87 ? 10.005 0.625 -16.756 1.00 94.62 87 ASN A C 1
ATOM 660 O O . ASN A 1 87 ? 9.921 1.673 -17.396 1.00 94.62 87 ASN A O 1
ATOM 664 N N . ASN A 1 88 ? 9.137 0.327 -15.793 1.00 97.50 88 ASN A N 1
ATOM 665 C CA . ASN A 1 88 ? 8.024 1.189 -15.413 1.00 97.50 88 ASN A CA 1
ATOM 666 C C . ASN A 1 88 ? 8.178 1.639 -13.961 1.00 97.50 88 ASN A C 1
ATOM 668 O O . ASN A 1 88 ? 8.673 0.893 -13.122 1.00 97.50 88 ASN A O 1
ATOM 672 N N . ILE A 1 89 ? 7.756 2.863 -13.662 1.00 98.00 89 ILE A N 1
ATOM 673 C CA . ILE A 1 89 ? 7.764 3.431 -12.316 1.00 98.00 89 ILE A CA 1
ATOM 674 C C . ILE A 1 89 ? 6.330 3.804 -11.959 1.00 98.00 89 ILE A C 1
ATOM 676 O O . ILE A 1 89 ? 5.729 4.665 -12.604 1.00 98.00 89 ILE A O 1
ATOM 680 N N . ILE A 1 90 ? 5.802 3.179 -10.912 1.00 97.94 90 ILE A N 1
ATOM 681 C CA . ILE A 1 90 ? 4.553 3.593 -10.275 1.00 97.94 90 ILE A CA 1
ATOM 682 C C . ILE A 1 90 ? 4.911 4.673 -9.259 1.00 97.94 90 ILE A C 1
ATOM 684 O O . ILE A 1 90 ? 5.612 4.405 -8.285 1.00 97.94 90 ILE A O 1
ATOM 688 N N . VAL A 1 91 ? 4.466 5.901 -9.502 1.00 97.31 91 VAL A N 1
ATOM 689 C CA . VAL A 1 91 ? 4.678 7.026 -8.592 1.00 97.31 91 VAL A CA 1
ATOM 690 C C . VAL A 1 91 ? 3.483 7.106 -7.659 1.00 97.31 91 VAL A C 1
ATOM 692 O O . VAL A 1 91 ? 2.348 7.269 -8.112 1.00 97.31 91 VAL A O 1
ATOM 695 N N . THR A 1 92 ? 3.731 7.011 -6.359 1.00 95.44 92 THR A N 1
ATOM 696 C CA . THR A 1 92 ? 2.692 7.082 -5.333 1.00 95.44 92 THR A CA 1
ATOM 697 C C . THR A 1 92 ? 2.836 8.341 -4.495 1.00 95.44 92 THR A C 1
ATOM 699 O O . THR A 1 92 ? 3.892 8.981 -4.453 1.00 95.44 92 THR A O 1
ATOM 702 N N . GLU A 1 93 ? 1.752 8.690 -3.812 1.00 89.94 93 GLU A N 1
ATOM 703 C CA . GLU A 1 93 ? 1.787 9.636 -2.708 1.00 89.94 93 GLU A CA 1
ATOM 704 C C . GLU A 1 93 ? 1.035 9.038 -1.528 1.00 89.94 93 GLU A C 1
ATOM 706 O O . GLU A 1 93 ? -0.181 8.877 -1.572 1.00 89.94 93 GLU A O 1
ATOM 711 N N . ILE A 1 94 ? 1.778 8.694 -0.481 1.00 83.62 94 ILE A N 1
ATOM 712 C CA . ILE A 1 94 ? 1.243 8.087 0.738 1.00 83.62 94 ILE A CA 1
ATOM 713 C C . ILE A 1 94 ? 1.687 8.982 1.889 1.00 83.62 94 ILE A C 1
ATOM 715 O O . ILE A 1 94 ? 2.875 9.265 2.026 1.00 83.62 94 ILE A O 1
ATOM 719 N N . ASN A 1 95 ? 0.743 9.502 2.678 1.00 76.81 95 ASN A N 1
ATOM 720 C CA . ASN A 1 95 ? 1.022 10.441 3.774 1.00 76.81 95 ASN A CA 1
ATOM 721 C C . ASN A 1 95 ? 1.874 11.659 3.349 1.00 76.81 95 ASN A C 1
ATOM 723 O O . ASN A 1 95 ? 2.846 12.022 4.009 1.00 76.81 95 ASN A O 1
ATOM 727 N N . ASN A 1 96 ? 1.513 12.291 2.221 1.00 81.19 96 ASN A N 1
ATOM 728 C CA . ASN A 1 96 ? 2.236 13.413 1.596 1.00 81.19 96 ASN A CA 1
ATOM 729 C C . ASN A 1 96 ? 3.696 13.101 1.208 1.00 81.19 96 ASN A C 1
ATOM 731 O O . ASN A 1 96 ? 4.486 14.016 0.952 1.00 81.19 96 ASN A O 1
ATOM 735 N N . TYR A 1 97 ? 4.070 11.822 1.158 1.00 85.50 97 TYR A N 1
ATOM 736 C CA . TYR A 1 97 ? 5.392 11.376 0.749 1.00 85.50 97 TYR A CA 1
ATOM 737 C C . TYR A 1 97 ? 5.357 10.803 -0.665 1.00 85.50 97 TYR A C 1
ATOM 739 O O . TYR A 1 97 ? 4.656 9.828 -0.935 1.00 85.50 97 TYR A O 1
ATOM 747 N N . TYR A 1 98 ? 6.134 11.413 -1.560 1.00 91.69 98 TYR A N 1
ATOM 748 C CA . TYR A 1 98 ? 6.306 10.937 -2.928 1.00 91.69 98 TYR A CA 1
ATOM 749 C C . TYR A 1 98 ? 7.386 9.868 -2.983 1.00 91.69 98 TYR A C 1
ATOM 751 O O . TYR A 1 98 ? 8.515 10.099 -2.545 1.00 91.69 98 TYR A O 1
ATOM 759 N N . ILE A 1 99 ? 7.062 8.738 -3.599 1.00 94.81 99 ILE A N 1
ATOM 760 C CA . ILE A 1 99 ? 8.002 7.644 -3.822 1.00 94.81 99 ILE A CA 1
ATOM 761 C C . ILE A 1 99 ? 7.676 6.945 -5.143 1.00 94.81 99 ILE A C 1
ATOM 763 O O . ILE A 1 99 ? 6.522 6.882 -5.565 1.00 94.81 99 ILE A O 1
ATOM 767 N N . GLY A 1 100 ? 8.710 6.488 -5.843 1.00 96.75 100 GLY A N 1
ATOM 768 C CA . GLY A 1 100 ? 8.576 5.711 -7.067 1.00 96.75 100 GLY A CA 1
ATOM 769 C C . GLY A 1 100 ? 8.890 4.246 -6.814 1.00 96.75 100 GLY A C 1
ATOM 770 O O . GLY A 1 100 ? 9.868 3.927 -6.141 1.00 96.75 100 GLY A O 1
ATOM 771 N N . PHE A 1 101 ? 8.105 3.363 -7.415 1.00 97.31 101 PHE A N 1
ATOM 772 C CA . PHE A 1 101 ? 8.301 1.922 -7.362 1.00 97.31 101 PHE A CA 1
ATOM 773 C C . PHE A 1 101 ? 8.586 1.377 -8.754 1.00 97.31 101 PHE A C 1
ATOM 775 O O . PHE A 1 101 ? 7.742 1.447 -9.646 1.00 97.31 101 PHE A O 1
ATOM 782 N N . LEU A 1 102 ? 9.793 0.851 -8.933 1.00 96.94 102 LEU A N 1
ATOM 783 C CA . LEU A 1 102 ? 10.263 0.261 -10.176 1.00 96.94 102 LEU A CA 1
ATOM 784 C C . LEU A 1 102 ? 9.673 -1.146 -10.338 1.00 96.94 102 LEU A C 1
ATOM 786 O O . LEU A 1 102 ? 9.897 -2.009 -9.490 1.00 96.94 102 LEU A O 1
ATOM 790 N N . VAL A 1 103 ? 8.947 -1.365 -11.432 1.00 97.06 103 VAL A N 1
ATOM 791 C CA . VAL A 1 103 ? 8.245 -2.611 -11.777 1.00 97.06 103 VAL A CA 1
ATOM 792 C C . VAL A 1 103 ? 8.488 -2.984 -13.239 1.00 97.06 103 VAL A C 1
ATOM 794 O O . VAL A 1 103 ? 8.928 -2.156 -14.045 1.00 97.06 103 VAL A O 1
ATOM 797 N N . GLU A 1 104 ? 8.210 -4.236 -13.605 1.00 96.00 104 GLU A N 1
ATOM 798 C CA . GLU A 1 104 ? 8.402 -4.695 -14.984 1.00 96.00 104 GLU A CA 1
ATOM 799 C C . GLU A 1 104 ? 7.294 -4.206 -15.893 1.00 96.00 104 GLU A C 1
ATOM 801 O O . GLU A 1 104 ? 7.548 -3.385 -16.771 1.00 96.00 104 GLU A O 1
ATOM 806 N N . ASN A 1 105 ? 6.067 -4.661 -15.658 1.00 95.31 105 ASN A N 1
ATOM 807 C CA . ASN A 1 105 ? 4.925 -4.320 -16.493 1.00 95.31 105 ASN A CA 1
ATOM 808 C C . ASN A 1 105 ? 3.841 -3.684 -15.646 1.00 95.31 105 ASN A C 1
ATOM 810 O O . ASN A 1 105 ? 3.563 -4.154 -14.548 1.00 95.31 105 ASN A O 1
ATOM 814 N N . VAL A 1 106 ? 3.201 -2.653 -16.185 1.00 96.25 106 VAL A N 1
ATOM 815 C CA . VAL A 1 106 ? 1.979 -2.091 -15.617 1.00 96.25 106 VAL A CA 1
ATOM 816 C C . VAL A 1 106 ? 0.837 -2.408 -16.571 1.00 96.25 106 VAL A C 1
ATOM 818 O O . VAL A 1 106 ? 0.922 -2.151 -17.771 1.00 96.25 106 VAL A O 1
ATOM 821 N N . SER A 1 107 ? -0.195 -3.036 -16.026 1.00 91.69 107 SER A N 1
ATOM 822 C CA . SER A 1 107 ? -1.425 -3.403 -16.714 1.00 91.69 107 SER A CA 1
ATOM 823 C C . SER A 1 107 ? -2.441 -2.260 -16.589 1.00 91.69 107 SER A C 1
ATOM 825 O O . SER A 1 107 ? -2.117 -1.123 -16.239 1.00 91.69 107 SER A O 1
ATOM 827 N N . ARG A 1 108 ? -3.695 -2.545 -16.927 1.00 87.25 108 ARG A N 1
ATOM 828 C CA . ARG A 1 108 ? -4.806 -1.600 -16.823 1.00 87.25 108 ARG A CA 1
ATOM 829 C C . ARG A 1 108 ? -5.277 -1.430 -15.377 1.00 87.25 108 ARG A C 1
ATOM 831 O O . ARG A 1 108 ? -4.888 -2.162 -14.469 1.00 87.25 108 ARG A O 1
ATOM 838 N N . ILE A 1 109 ? -6.168 -0.461 -15.191 1.00 93.69 109 ILE A N 1
ATOM 839 C CA . ILE A 1 109 ? -6.939 -0.330 -13.958 1.00 93.69 109 ILE A CA 1
ATOM 840 C C . ILE A 1 109 ? -8.036 -1.395 -13.949 1.00 93.69 109 ILE A C 1
ATOM 842 O O . ILE A 1 109 ? -8.709 -1.630 -14.961 1.00 93.69 109 ILE A O 1
ATOM 846 N N . HIS A 1 110 ? -8.211 -2.032 -12.798 1.00 92.69 110 HIS A N 1
ATOM 847 C CA . HIS A 1 110 ? -9.276 -2.990 -12.552 1.00 92.69 110 HIS A CA 1
ATOM 848 C C . HIS A 1 110 ? -10.173 -2.483 -11.439 1.00 92.69 110 HIS A C 1
ATOM 850 O O . HIS A 1 110 ? -9.690 -2.129 -10.368 1.00 92.69 110 HIS A O 1
ATOM 856 N N . ARG A 1 111 ? -11.478 -2.498 -11.694 1.00 91.75 111 ARG A N 1
ATOM 857 C CA . ARG A 1 111 ? -12.502 -2.333 -10.670 1.00 91.75 111 ARG A CA 1
ATOM 858 C C . ARG A 1 111 ? -12.832 -3.700 -10.084 1.00 91.75 111 ARG A C 1
ATOM 860 O O . ARG A 1 111 ? -13.136 -4.624 -10.835 1.00 91.75 111 ARG A O 1
ATOM 867 N N . ILE A 1 112 ? -12.735 -3.807 -8.768 1.00 91.12 112 ILE A N 1
ATOM 868 C CA . ILE A 1 112 ? -12.834 -5.048 -8.003 1.00 91.12 112 ILE A CA 1
ATOM 869 C C . ILE A 1 112 ? -13.918 -4.872 -6.944 1.00 91.12 112 ILE A C 1
ATOM 871 O O . ILE A 1 112 ? -13.960 -3.844 -6.266 1.00 91.12 112 ILE A O 1
ATOM 875 N N . SER A 1 113 ? -14.797 -5.863 -6.779 1.00 88.94 113 SER A N 1
ATOM 876 C CA . SER A 1 113 ? -15.696 -5.875 -5.627 1.00 88.94 113 SER A CA 1
ATOM 877 C C . SER A 1 113 ? -14.913 -6.251 -4.376 1.00 88.94 113 SER A C 1
ATOM 879 O O . SER A 1 113 ? -14.128 -7.196 -4.405 1.00 88.94 113 SER A O 1
ATOM 881 N N . TRP A 1 114 ? -15.188 -5.609 -3.239 1.00 84.88 114 TRP A N 1
ATOM 882 C CA . TRP A 1 114 ? -14.610 -6.037 -1.954 1.00 84.88 114 TRP A CA 1
ATOM 883 C C . TRP A 1 114 ? -14.909 -7.504 -1.614 1.00 84.88 114 TRP A C 1
ATOM 885 O O . TRP A 1 114 ? -14.178 -8.109 -0.844 1.00 84.88 114 TRP A O 1
ATOM 895 N N . LYS A 1 115 ? -15.953 -8.095 -2.209 1.00 84.62 115 LYS A N 1
ATOM 896 C CA . LYS A 1 115 ? -16.298 -9.515 -2.039 1.00 84.62 115 LYS A CA 1
ATOM 897 C C . LYS A 1 115 ? -15.348 -10.478 -2.758 1.00 84.62 115 LYS A C 1
ATOM 899 O O . LYS A 1 115 ? -15.293 -11.641 -2.380 1.00 84.62 115 LYS A O 1
ATOM 904 N N . ASP A 1 116 ? -14.637 -10.004 -3.779 1.00 87.81 116 ASP A N 1
ATOM 905 C CA . ASP A 1 116 ? -13.669 -10.799 -4.549 1.00 87.81 116 ASP A CA 1
ATOM 906 C C . ASP A 1 116 ? -12.255 -10.727 -3.946 1.00 87.81 116 ASP A C 1
ATOM 908 O O . ASP A 1 116 ? -11.310 -11.342 -4.456 1.00 87.81 116 ASP A O 1
ATOM 912 N N . MET A 1 117 ? -12.108 -9.951 -2.867 1.00 88.69 117 MET A N 1
ATOM 913 C CA . MET A 1 117 ? -10.895 -9.852 -2.078 1.00 88.69 117 MET A CA 1
ATOM 914 C C . MET A 1 117 ? -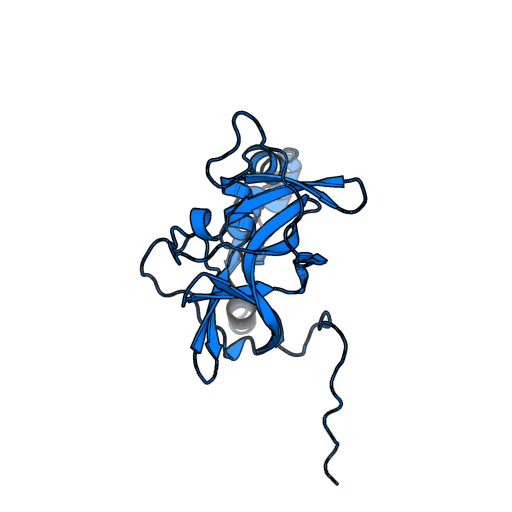10.974 -10.806 -0.889 1.00 88.69 117 MET A C 1
ATOM 916 O O . MET A 1 117 ? -11.923 -10.789 -0.109 1.00 88.69 117 MET A O 1
ATOM 920 N N . GLU A 1 118 ? -9.935 -11.613 -0.736 1.00 87.56 118 GLU A N 1
ATOM 921 C CA . GLU A 1 118 ? -9.742 -12.500 0.400 1.00 87.56 118 GLU A CA 1
ATOM 922 C C . GLU A 1 118 ? -8.553 -12.025 1.244 1.00 87.56 118 GLU A C 1
ATOM 924 O O . GLU A 1 118 ? -7.610 -11.425 0.710 1.00 87.56 118 GLU A O 1
ATOM 929 N N . PRO A 1 119 ? -8.554 -12.305 2.557 1.00 82.94 119 PRO A N 1
ATOM 930 C CA . PRO A 1 119 ? -7.374 -12.111 3.385 1.00 82.94 119 PRO A CA 1
ATOM 931 C C . PRO A 1 119 ? -6.175 -12.877 2.818 1.00 82.94 119 PRO A C 1
ATOM 933 O O . PRO A 1 119 ? -6.325 -13.951 2.227 1.00 82.94 119 PRO A O 1
ATOM 936 N N . SER A 1 120 ? -4.972 -12.343 3.021 1.00 80.69 120 SER A N 1
ATOM 937 C CA . SER A 1 120 ? -3.752 -13.062 2.654 1.00 80.69 120 SER A CA 1
ATOM 938 C C . SER A 1 120 ? -3.645 -14.370 3.464 1.00 80.69 120 SER A C 1
ATOM 940 O O . SER A 1 120 ? -3.794 -14.329 4.687 1.00 80.69 120 SER A O 1
ATOM 942 N N . PRO A 1 121 ? -3.401 -15.537 2.836 1.00 70.38 121 PRO A N 1
ATOM 943 C CA . PRO A 1 121 ? -3.235 -16.806 3.539 1.00 70.38 121 PRO A CA 1
ATOM 944 C C . PRO A 1 121 ? -1.978 -16.771 4.414 1.00 70.38 121 PRO A C 1
ATOM 946 O O . PRO A 1 121 ? -0.971 -16.185 4.015 1.00 70.38 121 PRO A O 1
ATOM 949 N N . GLU A 1 122 ? -2.023 -17.418 5.583 1.00 67.06 122 GLU A N 1
ATOM 950 C CA . GLU A 1 122 ? -0.950 -17.485 6.601 1.00 67.06 122 GLU A CA 1
ATOM 951 C C . GLU A 1 122 ? 0.270 -18.315 6.158 1.00 67.06 122 GLU A C 1
ATOM 953 O O . GLU A 1 122 ? 0.659 -19.295 6.791 1.00 67.06 122 GLU A O 1
ATOM 958 N N . VAL A 1 123 ? 0.873 -17.956 5.023 1.00 63.72 123 VAL A N 1
ATOM 959 C CA . VAL A 1 123 ? 2.015 -18.657 4.431 1.00 63.72 123 VAL A CA 1
ATOM 960 C C . VAL A 1 123 ? 3.025 -17.638 3.892 1.00 63.72 123 VAL A C 1
ATOM 962 O O . VAL A 1 123 ? 2.727 -16.896 2.961 1.00 63.72 123 VAL A O 1
ATOM 965 N N . GLY A 1 124 ? 4.247 -17.640 4.437 1.00 61.94 124 GLY A N 1
ATOM 966 C CA . GLY A 1 124 ? 5.350 -16.765 4.006 1.00 61.94 124 GLY A CA 1
ATOM 967 C C . GLY A 1 124 ? 5.460 -15.448 4.786 1.00 61.94 124 GLY A C 1
ATOM 968 O O . GLY A 1 124 ? 4.865 -15.295 5.850 1.00 61.94 124 GLY A O 1
ATOM 969 N N . ASP A 1 125 ? 6.263 -14.507 4.276 1.00 64.31 125 ASP A N 1
ATOM 970 C CA . ASP A 1 125 ? 6.383 -13.153 4.835 1.00 64.31 125 ASP A CA 1
ATOM 971 C C . ASP A 1 125 ? 5.157 -12.318 4.426 1.00 64.31 125 ASP A C 1
ATOM 973 O O . ASP A 1 125 ? 5.099 -11.750 3.334 1.00 64.31 125 ASP A O 1
ATOM 977 N N . GLN A 1 126 ? 4.136 -12.311 5.287 1.00 65.62 126 GLN A N 1
ATOM 978 C CA . GLN A 1 126 ? 2.865 -11.620 5.052 1.00 65.62 126 GLN A CA 1
ATOM 979 C C . GLN A 1 126 ? 2.949 -10.098 5.189 1.00 65.62 126 GLN A C 1
ATOM 981 O O . GLN A 1 126 ? 1.993 -9.412 4.833 1.00 65.62 126 GLN A O 1
ATOM 986 N N . SER A 1 127 ? 4.054 -9.560 5.713 1.00 69.38 127 SER A N 1
ATOM 987 C CA . SER A 1 127 ? 4.130 -8.165 6.172 1.00 69.38 127 SER A CA 1
ATOM 988 C C . SER A 1 127 ? 3.758 -7.134 5.097 1.00 69.38 127 SER A C 1
ATOM 990 O O . SER A 1 127 ? 3.279 -6.049 5.414 1.00 69.38 127 SER A O 1
ATOM 992 N N . ARG A 1 128 ? 3.926 -7.483 3.818 1.00 85.94 128 ARG A N 1
ATOM 993 C CA . ARG A 1 128 ? 3.750 -6.574 2.678 1.00 85.94 128 ARG A CA 1
ATOM 994 C C . ARG A 1 128 ? 2.527 -6.876 1.812 1.00 85.94 128 ARG A C 1
ATOM 996 O O . ARG A 1 128 ? 2.425 -6.314 0.725 1.00 85.94 128 ARG A O 1
ATOM 1003 N N . VAL A 1 129 ? 1.614 -7.753 2.237 1.00 89.50 129 VAL A N 1
ATOM 1004 C CA . VAL A 1 129 ? 0.407 -8.116 1.469 1.00 89.50 129 VAL A CA 1
ATOM 1005 C C . VAL A 1 129 ? -0.844 -7.849 2.301 1.00 89.50 129 VAL A C 1
ATOM 1007 O O . VAL A 1 129 ? -1.051 -8.483 3.330 1.00 89.50 129 VAL A O 1
ATOM 1010 N N . VAL A 1 130 ? -1.711 -6.959 1.814 1.00 88.06 130 VAL A N 1
ATOM 1011 C CA . VAL A 1 130 ? -3.018 -6.664 2.427 1.00 88.06 130 VAL A CA 1
ATOM 1012 C C . VAL A 1 130 ? -3.993 -7.821 2.198 1.00 88.06 130 VAL A C 1
ATOM 1014 O O . VAL A 1 130 ? -4.732 -8.221 3.093 1.00 88.06 130 VAL A O 1
ATOM 1017 N N . GLY A 1 131 ? -3.996 -8.388 0.990 1.00 90.62 131 GLY A N 1
ATOM 1018 C CA . GLY A 1 131 ? -4.887 -9.487 0.640 1.00 90.62 131 GLY A CA 1
ATOM 1019 C C . GLY A 1 131 ? -4.688 -10.009 -0.775 1.00 90.62 131 GLY A C 1
ATOM 1020 O O . GLY A 1 131 ? -3.793 -9.585 -1.509 1.00 90.62 131 GLY A O 1
ATOM 1021 N N . ILE A 1 132 ? -5.546 -10.949 -1.150 1.00 92.44 132 ILE A N 1
ATOM 1022 C CA . ILE A 1 132 ? -5.548 -11.613 -2.447 1.00 92.44 132 ILE A CA 1
ATOM 1023 C C . ILE A 1 132 ? -6.818 -11.250 -3.204 1.00 92.44 132 ILE A C 1
ATOM 1025 O O . ILE A 1 132 ? -7.914 -11.334 -2.665 1.00 92.44 132 ILE A O 1
ATOM 1029 N N . ILE A 1 133 ? -6.678 -10.910 -4.481 1.00 93.75 133 ILE A N 1
ATOM 1030 C CA . ILE A 1 133 ? -7.798 -10.660 -5.386 1.00 93.75 133 ILE A CA 1
ATOM 1031 C C . ILE A 1 133 ? -7.851 -11.799 -6.400 1.00 93.75 133 ILE A C 1
ATOM 1033 O O . ILE A 1 133 ? -6.895 -12.028 -7.151 1.00 93.75 133 ILE A O 1
ATOM 1037 N N . LYS A 1 134 ? -8.970 -12.527 -6.423 1.00 90.44 134 LYS A N 1
ATOM 1038 C CA . LYS A 1 134 ? -9.197 -13.610 -7.387 1.00 90.44 134 LYS A CA 1
ATOM 1039 C C . LYS A 1 134 ? -9.800 -13.041 -8.663 1.00 90.44 134 LYS A C 1
ATOM 1041 O O . LYS A 1 134 ? -10.940 -12.589 -8.676 1.00 90.44 134 LYS A O 1
ATOM 1046 N N . MET A 1 135 ? -9.038 -13.084 -9.749 1.00 88.38 135 MET A N 1
ATOM 1047 C CA . MET A 1 135 ? -9.536 -12.781 -11.089 1.00 88.38 135 MET A CA 1
ATOM 1048 C C . MET A 1 135 ? -9.871 -14.079 -11.826 1.00 88.38 135 MET A C 1
ATOM 1050 O O . MET A 1 135 ? -9.512 -15.171 -11.389 1.00 88.38 135 MET A O 1
ATOM 1054 N N . THR A 1 136 ? -10.567 -13.972 -12.959 1.00 84.75 136 THR A N 1
ATOM 1055 C CA . THR A 1 136 ? -11.039 -15.137 -13.726 1.00 84.75 136 THR A CA 1
ATOM 1056 C C . THR A 1 136 ? -9.917 -16.105 -14.116 1.00 84.75 136 THR A C 1
ATOM 1058 O O . THR A 1 136 ? -10.133 -17.313 -14.125 1.00 84.75 136 THR A O 1
ATOM 1061 N N . ASP A 1 137 ? -8.733 -15.591 -14.445 1.00 88.19 137 ASP A N 1
ATOM 1062 C CA . ASP A 1 137 ? -7.603 -16.350 -14.989 1.00 88.19 137 ASP A CA 1
ATOM 1063 C C . ASP A 1 137 ? -6.362 -16.365 -14.084 1.00 88.19 137 ASP A C 1
ATOM 1065 O O . ASP A 1 137 ? -5.410 -17.091 -14.369 1.00 88.19 137 ASP A O 1
ATOM 1069 N N . ARG A 1 138 ? -6.344 -15.571 -13.007 1.00 91.25 138 ARG A N 1
ATOM 1070 C CA . ARG A 1 138 ? -5.153 -15.377 -12.170 1.00 91.25 138 ARG A CA 1
ATOM 1071 C C . ARG A 1 138 ? -5.467 -14.815 -10.790 1.00 91.25 138 ARG A C 1
ATOM 1073 O O . ARG A 1 138 ? -6.554 -14.310 -10.527 1.00 91.25 138 ARG A O 1
ATOM 1080 N N . ILE A 1 139 ? -4.465 -14.878 -9.923 1.00 91.75 139 ILE A N 1
ATOM 1081 C CA . ILE A 1 139 ? -4.465 -14.263 -8.599 1.00 91.75 139 ILE A CA 1
ATOM 1082 C C . ILE A 1 139 ? -3.605 -12.998 -8.639 1.00 91.75 139 ILE A C 1
ATOM 1084 O O . ILE A 1 139 ? -2.486 -13.034 -9.147 1.00 91.75 139 ILE A O 1
ATOM 1088 N N . VAL A 1 140 ? -4.120 -11.908 -8.069 1.00 94.31 140 VAL A N 1
ATOM 1089 C CA . VAL A 1 140 ? -3.391 -10.651 -7.872 1.00 94.31 140 VAL A CA 1
ATOM 1090 C C . VAL A 1 140 ? -3.150 -10.433 -6.379 1.00 94.31 140 VAL A C 1
ATOM 1092 O O . VAL A 1 140 ? -4.090 -10.465 -5.586 1.00 94.31 140 VAL A O 1
ATOM 1095 N N . LEU A 1 141 ? -1.895 -10.204 -5.990 1.00 93.81 141 LEU A N 1
ATOM 1096 C CA . LEU A 1 141 ? -1.513 -9.890 -4.610 1.00 93.81 141 LEU A CA 1
ATOM 1097 C C . LEU A 1 141 ? -1.608 -8.378 -4.368 1.00 93.81 141 LEU A C 1
ATOM 1099 O O . LEU A 1 141 ? -0.850 -7.609 -4.960 1.00 93.81 141 LEU A O 1
ATOM 1103 N N . LEU A 1 142 ? -2.522 -7.936 -3.505 1.00 93.94 142 LEU A N 1
ATOM 1104 C CA . LEU A 1 142 ? -2.646 -6.524 -3.140 1.00 93.94 142 LEU A CA 1
ATOM 1105 C C . LEU A 1 142 ? -1.564 -6.171 -2.114 1.00 93.94 142 LEU A C 1
ATOM 1107 O O . LEU A 1 142 ? -1.596 -6.672 -0.990 1.00 93.94 142 LEU A O 1
ATOM 1111 N N . LEU A 1 143 ? -0.601 -5.331 -2.496 1.00 93.62 143 LEU A N 1
ATOM 1112 C CA . LEU A 1 143 ? 0.529 -5.000 -1.626 1.00 93.62 143 LEU A CA 1
ATOM 1113 C C . LEU A 1 143 ? 0.191 -3.892 -0.619 1.00 93.62 143 LEU A C 1
ATOM 1115 O O . LEU A 1 143 ? -0.519 -2.936 -0.938 1.00 93.62 143 LEU A O 1
ATOM 1119 N N . ASP A 1 144 ? 0.777 -4.009 0.572 1.00 90.88 144 ASP A N 1
ATOM 1120 C CA . ASP A 1 144 ? 0.815 -2.972 1.605 1.00 90.88 144 ASP A CA 1
ATOM 1121 C C . ASP A 1 144 ? 2.041 -2.077 1.356 1.00 90.88 144 ASP A C 1
ATOM 1123 O O . ASP A 1 144 ? 3.178 -2.399 1.717 1.00 90.88 144 ASP A O 1
ATOM 1127 N N . PHE A 1 145 ? 1.816 -0.969 0.651 1.00 91.81 145 PHE A N 1
ATOM 1128 C CA . PHE A 1 145 ? 2.878 -0.033 0.283 1.00 91.81 145 PHE A CA 1
ATOM 1129 C C . PHE A 1 145 ? 3.347 0.805 1.472 1.00 91.81 145 PHE A C 1
ATOM 1131 O O . PHE A 1 145 ? 4.497 1.240 1.495 1.00 91.81 145 PHE A O 1
ATOM 1138 N N . GLU A 1 146 ? 2.486 1.015 2.461 1.00 88.25 146 GLU A N 1
ATOM 1139 C CA . GLU A 1 146 ? 2.802 1.702 3.704 1.00 88.25 146 GLU A CA 1
ATOM 1140 C C . GLU A 1 146 ? 3.898 0.948 4.462 1.00 88.25 146 GLU A C 1
ATOM 1142 O O . GLU A 1 146 ? 4.914 1.552 4.821 1.00 88.25 146 GLU A O 1
ATOM 1147 N N . THR A 1 147 ? 3.750 -0.373 4.611 1.00 87.25 147 THR A N 1
ATOM 1148 C CA . THR A 1 147 ? 4.770 -1.224 5.241 1.00 87.25 147 THR A CA 1
ATOM 1149 C C . THR A 1 147 ? 6.097 -1.165 4.484 1.00 87.25 147 THR A C 1
ATOM 1151 O O . THR A 1 147 ? 7.145 -0.943 5.092 1.00 87.25 147 THR A O 1
ATOM 1154 N N . ILE A 1 148 ? 6.070 -1.265 3.148 1.00 89.69 148 ILE A N 1
ATOM 1155 C CA . ILE A 1 148 ? 7.285 -1.177 2.317 1.00 89.69 148 ILE A CA 1
ATOM 1156 C C . ILE A 1 148 ? 8.007 0.163 2.529 1.00 89.69 148 ILE A C 1
ATOM 1158 O O . ILE A 1 148 ? 9.231 0.206 2.656 1.00 89.69 148 ILE A O 1
ATOM 1162 N N . ILE A 1 149 ? 7.269 1.273 2.571 1.00 88.81 149 ILE A N 1
ATOM 1163 C CA . ILE A 1 149 ? 7.844 2.610 2.773 1.00 88.81 149 ILE A CA 1
ATOM 1164 C C . ILE A 1 149 ? 8.463 2.738 4.168 1.00 88.81 149 ILE A C 1
ATOM 1166 O O . ILE A 1 149 ? 9.553 3.300 4.305 1.00 88.81 149 ILE A O 1
ATOM 1170 N N . ALA A 1 150 ? 7.787 2.218 5.192 1.00 83.75 150 ALA A N 1
ATOM 1171 C CA . ALA A 1 150 ? 8.231 2.302 6.578 1.00 83.75 150 ALA A CA 1
ATOM 1172 C C . ALA A 1 150 ? 9.539 1.544 6.834 1.00 83.75 150 ALA A C 1
ATOM 1174 O O . ALA A 1 150 ? 10.397 2.035 7.566 1.00 83.75 150 ALA A O 1
ATOM 1175 N N . GLU A 1 151 ? 9.724 0.389 6.192 1.00 84.25 151 GLU A N 1
ATOM 1176 C CA . GLU A 1 151 ? 10.979 -0.367 6.252 1.00 84.25 151 GLU A CA 1
ATOM 1177 C C . GLU A 1 151 ? 12.148 0.388 5.607 1.00 84.25 151 GLU A C 1
ATOM 1179 O O . GLU A 1 151 ? 13.281 0.344 6.084 1.00 84.25 151 GLU A O 1
ATOM 1184 N N . ILE A 1 152 ? 11.875 1.082 4.502 1.00 83.12 152 ILE A N 1
ATOM 1185 C CA . ILE A 1 152 ? 12.900 1.742 3.693 1.00 83.12 152 ILE A CA 1
ATOM 1186 C C . ILE A 1 152 ? 13.343 3.069 4.314 1.00 83.12 152 ILE A C 1
ATOM 1188 O O . ILE A 1 152 ? 14.500 3.468 4.156 1.00 83.12 152 ILE A O 1
ATOM 1192 N N . ASN A 1 153 ? 12.436 3.773 4.992 1.00 77.44 153 ASN A N 1
ATOM 1193 C CA . ASN A 1 153 ? 12.708 5.090 5.545 1.00 77.44 153 ASN A CA 1
ATOM 1194 C C . ASN A 1 153 ? 12.335 5.172 7.037 1.00 77.44 153 ASN A C 1
ATOM 1196 O O . ASN A 1 153 ? 11.192 5.500 7.379 1.00 77.44 153 ASN A O 1
ATOM 1200 N N . PRO A 1 154 ? 13.322 4.987 7.934 1.00 69.12 154 PRO A N 1
ATOM 1201 C CA . PRO A 1 154 ? 13.125 5.129 9.372 1.00 69.12 154 PRO A CA 1
ATOM 1202 C C . PRO A 1 154 ? 12.613 6.512 9.794 1.00 69.12 154 PRO A C 1
ATOM 1204 O O . PRO A 1 154 ? 11.936 6.614 10.810 1.00 69.12 154 PRO A O 1
ATOM 1207 N N . GLU A 1 155 ? 12.888 7.580 9.033 1.00 67.56 155 GLU A N 1
ATOM 1208 C CA . GLU A 1 155 ? 12.360 8.914 9.343 1.00 67.56 155 GLU A CA 1
ATOM 1209 C C . GLU A 1 155 ? 10.867 9.038 9.033 1.00 67.56 155 GLU A C 1
ATOM 1211 O O . GLU A 1 155 ? 10.170 9.791 9.710 1.00 67.56 155 GLU A O 1
ATOM 1216 N N . ILE A 1 156 ? 10.356 8.325 8.023 1.00 64.50 156 ILE A N 1
ATOM 1217 C CA . ILE A 1 156 ? 8.909 8.264 7.772 1.00 64.50 156 ILE A CA 1
ATOM 1218 C C . ILE A 1 156 ? 8.244 7.489 8.891 1.00 64.50 156 ILE A C 1
ATOM 1220 O O . ILE A 1 156 ? 7.251 7.971 9.421 1.00 64.50 156 ILE A O 1
ATOM 1224 N N . ASN A 1 157 ? 8.829 6.361 9.302 1.00 65.00 157 ASN A N 1
ATOM 1225 C CA . ASN A 1 157 ? 8.359 5.644 10.479 1.00 65.00 157 ASN A CA 1
ATOM 1226 C C . ASN A 1 157 ? 8.349 6.572 11.709 1.00 65.00 157 ASN A C 1
ATOM 1228 O O . ASN A 1 157 ? 7.319 6.742 12.344 1.00 65.00 157 ASN A O 1
ATOM 1232 N N . ALA A 1 158 ? 9.439 7.306 11.959 1.00 65.38 158 ALA A N 1
ATOM 1233 C CA . ALA A 1 158 ? 9.525 8.251 13.071 1.00 65.38 158 ALA A CA 1
ATOM 1234 C C . ALA A 1 158 ? 8.496 9.394 12.987 1.00 65.38 158 ALA A C 1
ATOM 1236 O O . ALA A 1 158 ? 7.893 9.746 13.997 1.00 65.38 158 ALA A O 1
ATOM 1237 N N . LYS A 1 159 ? 8.266 9.988 11.807 1.00 63.59 159 LYS A N 1
ATOM 1238 C CA . LYS A 1 159 ? 7.221 11.013 11.605 1.00 63.59 159 LYS A CA 1
ATOM 1239 C C . LYS A 1 159 ? 5.821 10.452 11.801 1.00 63.59 159 LYS A C 1
ATOM 1241 O O . LYS A 1 159 ? 4.961 11.169 12.300 1.00 63.59 159 LYS A O 1
ATOM 1246 N N . LEU A 1 160 ? 5.606 9.204 11.399 1.00 61.38 160 LEU A N 1
ATOM 1247 C CA . LEU A 1 160 ? 4.356 8.500 11.620 1.00 61.38 160 LEU A CA 1
ATOM 1248 C C . LEU A 1 160 ? 4.161 8.162 13.095 1.00 61.38 160 LEU A C 1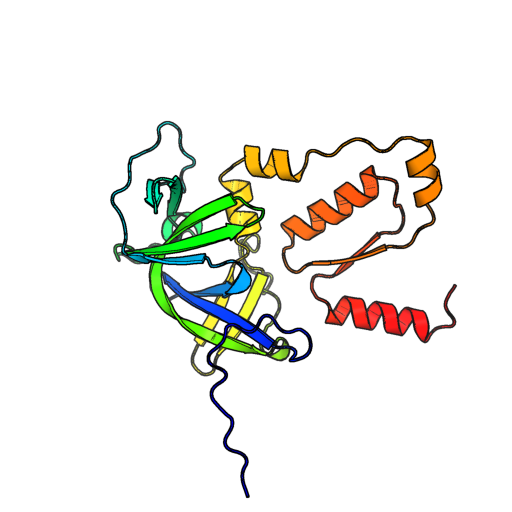
ATOM 1250 O O . LEU A 1 160 ? 3.024 8.170 13.515 1.00 61.38 160 LEU A O 1
ATOM 1254 N N . THR A 1 161 ? 5.216 7.939 13.885 1.00 63.97 161 THR A N 1
ATOM 1255 C CA . THR A 1 161 ? 5.114 7.562 15.309 1.00 63.97 161 THR A CA 1
ATOM 1256 C C . THR A 1 161 ? 5.308 8.718 16.298 1.00 63.97 161 THR A C 1
ATOM 1258 O O . THR A 1 161 ? 5.206 8.509 17.505 1.00 63.97 161 THR A O 1
ATOM 1261 N N . THR A 1 162 ? 5.642 9.930 15.842 1.00 65.94 162 THR A N 1
ATOM 1262 C CA . THR A 1 162 ? 5.893 11.074 16.737 1.00 65.94 162 THR A CA 1
ATOM 1263 C C . THR A 1 162 ? 4.637 11.914 16.899 1.00 65.94 162 THR A C 1
ATOM 1265 O O . THR A 1 162 ? 4.229 12.632 15.987 1.00 65.94 162 THR A O 1
ATOM 1268 N N . PHE A 1 163 ? 4.075 11.897 18.105 1.00 71.00 163 PHE A N 1
ATOM 1269 C CA . PHE A 1 163 ? 2.880 12.660 18.448 1.00 71.00 163 PHE A CA 1
ATOM 1270 C C . PHE A 1 163 ? 3.095 13.488 19.710 1.00 71.00 163 PHE A C 1
ATOM 1272 O O . PHE A 1 163 ? 3.913 13.159 20.568 1.00 71.00 163 PHE A O 1
ATOM 1279 N N . ALA A 1 164 ? 2.349 14.587 19.818 1.00 74.00 164 ALA A N 1
ATOM 1280 C CA . ALA A 1 164 ? 2.326 15.384 21.033 1.00 74.00 164 ALA A CA 1
ATOM 1281 C C . ALA A 1 164 ? 1.672 14.583 22.164 1.00 74.00 164 ALA A C 1
ATOM 1283 O O . ALA A 1 164 ? 0.569 14.057 22.002 1.00 74.00 164 ALA A O 1
ATOM 1284 N N . GLU A 1 165 ? 2.338 14.519 23.313 1.00 80.00 165 GLU A N 1
ATOM 1285 C CA . GLU A 1 165 ? 1.808 13.794 24.459 1.00 80.00 165 GLU A CA 1
ATOM 1286 C C . GLU A 1 165 ? 0.532 14.469 24.988 1.00 80.00 165 GLU A C 1
ATOM 1288 O O . GLU A 1 165 ? 0.479 15.685 25.202 1.00 80.00 165 GLU A O 1
ATOM 1293 N N . ALA A 1 166 ? -0.519 13.674 25.201 1.00 82.44 166 ALA A N 1
ATOM 1294 C CA . ALA A 1 166 ? -1.741 14.160 25.826 1.00 82.44 166 ALA A CA 1
ATOM 1295 C C . ALA A 1 166 ? -1.495 14.485 27.309 1.00 82.44 166 ALA A C 1
ATOM 1297 O O . ALA A 1 166 ? -0.800 13.756 28.013 1.00 82.44 166 ALA A O 1
ATOM 1298 N N . THR A 1 167 ? -2.114 15.552 27.819 1.00 89.69 167 THR A N 1
ATOM 1299 C CA . THR A 1 167 ? -2.061 15.857 29.258 1.00 89.69 167 THR A CA 1
ATOM 1300 C C . THR A 1 167 ? -2.795 14.788 30.072 1.00 89.69 167 THR A C 1
ATOM 1302 O O . THR A 1 167 ? -3.751 14.184 29.585 1.00 89.69 167 THR A O 1
ATOM 1305 N N . GLU A 1 168 ? -2.420 14.595 31.338 1.00 89.44 168 GLU A N 1
ATOM 1306 C CA . GLU A 1 168 ? -3.081 13.617 32.222 1.00 89.44 168 GLU A CA 1
ATOM 1307 C C . GLU A 1 168 ? -4.591 13.870 32.399 1.00 89.44 168 GLU A C 1
ATOM 1309 O O . GLU A 1 168 ? -5.387 12.929 32.421 1.00 89.44 168 GLU A O 1
ATOM 1314 N N . ASP A 1 169 ? -5.016 15.137 32.435 1.00 91.38 169 ASP A N 1
ATOM 1315 C CA . ASP A 1 169 ? -6.440 15.510 32.440 1.00 91.38 169 ASP A CA 1
ATOM 1316 C C . ASP A 1 169 ? -7.154 15.046 31.158 1.00 91.38 169 ASP A C 1
ATOM 1318 O O . ASP A 1 169 ? -8.248 14.479 31.204 1.00 91.38 169 ASP A O 1
ATOM 1322 N N . THR A 1 170 ? -6.503 15.209 30.003 1.00 89.56 170 THR A N 1
ATOM 1323 C CA . THR A 1 170 ? -7.031 14.740 28.715 1.00 89.56 170 THR A CA 1
ATOM 1324 C C . THR A 1 170 ? -7.113 13.217 28.672 1.00 89.56 170 THR A C 1
ATOM 1326 O O . THR A 1 170 ? -8.137 12.673 28.254 1.00 89.56 170 THR A O 1
ATOM 1329 N N . LYS A 1 171 ? -6.062 12.522 29.128 1.00 91.38 171 LYS A N 1
ATOM 1330 C CA . LYS A 1 171 ? -6.032 11.055 29.176 1.00 91.38 171 LYS A CA 1
ATOM 1331 C C . LYS A 1 171 ? -7.158 10.518 30.067 1.00 91.38 171 LYS A C 1
ATOM 1333 O O . LYS A 1 171 ? -7.887 9.619 29.658 1.00 91.38 171 LYS A O 1
ATOM 1338 N N . SER A 1 172 ? -7.373 11.134 31.230 1.00 91.44 172 SER A N 1
ATOM 1339 C CA . SER A 1 172 ? -8.432 10.752 32.176 1.00 91.44 172 SER A CA 1
ATOM 1340 C C . SER A 1 172 ? -9.836 10.884 31.577 1.00 91.44 172 SER A C 1
ATOM 1342 O O . SER A 1 172 ? -10.664 9.990 31.738 1.00 91.44 172 SER A O 1
ATOM 1344 N N . LYS A 1 173 ? -10.103 11.959 30.823 1.00 92.19 173 LYS A N 1
ATOM 1345 C CA . LYS A 1 173 ? -11.395 12.170 30.139 1.00 92.19 173 LYS A CA 1
ATOM 1346 C C . LYS A 1 173 ? -11.682 11.131 29.052 1.00 92.19 173 LYS A C 1
ATOM 1348 O O . LYS A 1 173 ? -12.842 10.834 28.785 1.00 92.19 173 LYS A O 1
ATOM 1353 N N . ARG A 1 174 ? -10.640 10.584 28.422 1.00 94.44 174 ARG A N 1
ATOM 1354 C CA . ARG A 1 174 ? -10.743 9.608 27.323 1.00 94.44 174 ARG A CA 1
ATOM 1355 C C . ARG A 1 174 ? -10.793 8.157 27.792 1.00 94.44 174 ARG A C 1
ATOM 1357 O O . ARG A 1 174 ? -11.186 7.295 27.011 1.00 94.44 174 ARG A O 1
ATOM 1364 N N . ALA A 1 175 ? -10.449 7.888 29.051 1.00 93.38 175 ALA A N 1
ATOM 1365 C CA . ALA A 1 175 ? -10.274 6.533 29.568 1.00 93.38 175 ALA A CA 1
ATOM 1366 C C . ALA A 1 175 ? -11.513 5.636 29.404 1.00 93.38 175 ALA A C 1
ATOM 1368 O O . ALA A 1 175 ? -11.359 4.440 29.189 1.00 93.38 175 ALA A O 1
ATOM 1369 N N . ASN A 1 176 ? -12.719 6.213 29.444 1.00 92.62 176 ASN A N 1
ATOM 1370 C CA . ASN A 1 176 ? -13.984 5.480 29.316 1.00 92.62 176 ASN A CA 1
ATOM 1371 C C . ASN A 1 176 ? -14.619 5.578 27.920 1.00 92.62 176 ASN A C 1
ATOM 1373 O O . ASN A 1 176 ? -15.735 5.109 27.719 1.00 92.62 176 ASN A O 1
ATOM 1377 N N . VAL A 1 177 ? -13.948 6.214 26.956 1.00 95.00 177 VAL A N 1
ATOM 1378 C CA . VAL A 1 177 ? -14.452 6.309 25.583 1.00 95.00 177 VAL A CA 1
ATOM 1379 C C . VAL A 1 177 ? -14.103 5.026 24.836 1.00 95.00 177 VAL A C 1
ATOM 1381 O O . VAL A 1 177 ? -12.944 4.609 24.807 1.00 95.00 177 VAL A O 1
ATOM 1384 N N . HIS A 1 178 ? -15.117 4.424 24.217 1.00 94.00 178 HIS A N 1
ATOM 1385 C CA . HIS A 1 178 ? -14.965 3.266 23.346 1.00 94.00 178 HIS A CA 1
ATOM 1386 C C . HIS A 1 178 ? -14.728 3.726 21.908 1.00 94.00 178 HIS A C 1
ATOM 1388 O O . HIS A 1 178 ? -15.512 4.505 21.365 1.00 94.00 178 HIS A O 1
ATOM 1394 N N . VAL A 1 179 ? -13.654 3.237 21.295 1.00 96.38 179 VAL A N 1
ATOM 1395 C CA . VAL A 1 179 ? -13.261 3.562 19.921 1.00 96.38 179 VAL A CA 1
ATOM 1396 C C . VAL A 1 179 ? -13.220 2.277 19.104 1.00 96.38 179 VAL A C 1
ATOM 1398 O O . VAL A 1 179 ? -12.650 1.276 19.538 1.00 96.38 179 VAL A O 1
ATOM 1401 N N . VAL A 1 180 ? -13.819 2.313 17.916 1.00 96.44 180 VAL A N 1
ATOM 1402 C CA . VAL A 1 180 ? -13.698 1.253 16.911 1.00 96.44 180 VAL A CA 1
ATOM 1403 C C . VAL A 1 180 ? -12.887 1.794 15.740 1.00 96.44 180 VAL A C 1
ATOM 1405 O O . VAL A 1 180 ? -13.184 2.879 15.242 1.00 96.44 180 VAL A O 1
ATOM 1408 N N . VAL A 1 181 ? -11.867 1.051 15.324 1.00 96.44 181 VAL A N 1
ATOM 1409 C CA . VAL A 1 181 ? -10.973 1.388 14.210 1.00 96.44 181 VAL A CA 1
ATOM 1410 C C . VAL A 1 181 ? -11.155 0.351 13.106 1.00 96.44 181 VAL A C 1
ATOM 1412 O O . VAL A 1 181 ? -11.188 -0.844 13.383 1.00 96.44 181 VAL A O 1
ATOM 1415 N N . ALA A 1 182 ? -11.261 0.800 11.859 1.00 95.00 182 ALA A N 1
ATOM 1416 C CA . ALA A 1 182 ? -11.229 -0.058 10.680 1.00 95.00 182 ALA A CA 1
ATOM 1417 C C . ALA A 1 182 ? -10.170 0.497 9.726 1.00 95.00 182 ALA A C 1
ATOM 1419 O O . ALA A 1 182 ? -10.320 1.622 9.257 1.00 95.00 182 ALA A O 1
ATOM 1420 N N . GLU A 1 183 ? -9.104 -0.267 9.498 1.00 92.00 183 GLU A N 1
ATOM 1421 C CA . GLU A 1 183 ? -7.949 0.151 8.698 1.00 92.00 183 GLU A CA 1
ATOM 1422 C C . GLU A 1 183 ? -7.343 -1.072 7.998 1.00 92.00 183 GLU A C 1
ATOM 1424 O O . GLU A 1 183 ? -7.088 -2.087 8.653 1.00 92.00 183 GLU A O 1
ATOM 1429 N N . ASP A 1 184 ? -7.146 -0.996 6.679 1.00 85.81 184 ASP A N 1
ATOM 1430 C CA . ASP A 1 184 ? -6.755 -2.135 5.837 1.00 85.81 184 ASP A CA 1
ATOM 1431 C C . ASP A 1 184 ? -5.250 -2.434 5.893 1.00 85.81 184 ASP A C 1
ATOM 1433 O O . ASP A 1 184 ? -4.858 -3.602 5.857 1.00 85.81 184 ASP A O 1
ATOM 1437 N N . SER A 1 185 ? -4.403 -1.422 6.093 1.00 86.06 185 SER A N 1
ATOM 1438 C CA . SER A 1 185 ? -2.984 -1.636 6.391 1.00 86.06 185 SER A CA 1
ATOM 1439 C C . SER A 1 185 ? -2.788 -2.092 7.838 1.00 86.06 185 SER A C 1
ATOM 1441 O O . SER A 1 185 ? -3.170 -1.413 8.794 1.00 86.06 185 SER A O 1
ATOM 1443 N N . ALA A 1 186 ? -2.139 -3.244 8.025 1.00 86.19 186 ALA A N 1
ATOM 1444 C CA . ALA A 1 186 ? -1.836 -3.762 9.360 1.00 86.19 186 ALA A CA 1
ATOM 1445 C C . ALA A 1 186 ? -0.888 -2.836 10.139 1.00 86.19 186 ALA A C 1
ATOM 1447 O O . ALA A 1 186 ? -1.085 -2.625 11.334 1.00 86.19 186 ALA A O 1
ATOM 1448 N N . MET A 1 187 ? 0.093 -2.250 9.448 1.00 84.56 187 MET A N 1
ATOM 1449 C CA . MET A 1 187 ? 1.041 -1.299 10.025 1.00 84.56 187 MET A CA 1
ATOM 1450 C C . MET A 1 187 ? 0.325 -0.029 10.497 1.00 84.56 187 MET A C 1
ATOM 1452 O O . MET A 1 187 ? 0.483 0.376 11.649 1.00 84.56 187 MET A O 1
ATOM 1456 N N . LEU A 1 188 ? -0.508 0.581 9.641 1.00 87.12 188 LEU A N 1
ATOM 1457 C CA . LEU A 1 188 ? -1.233 1.796 10.025 1.00 87.12 188 LEU A CA 1
ATOM 1458 C C . LEU A 1 188 ? -2.250 1.531 11.136 1.00 87.12 188 LEU A C 1
ATOM 1460 O O . LEU A 1 188 ? -2.447 2.384 12.001 1.00 87.12 188 LEU A O 1
ATOM 1464 N N . ARG A 1 189 ? -2.870 0.348 11.150 1.00 91.62 189 ARG A N 1
ATOM 1465 C CA . ARG A 1 189 ? -3.790 -0.045 12.218 1.00 91.62 189 ARG A CA 1
ATOM 1466 C C . ARG A 1 189 ? -3.083 -0.137 13.569 1.00 91.62 189 ARG A C 1
ATOM 1468 O O . ARG A 1 189 ? -3.576 0.445 14.534 1.00 91.62 189 ARG A O 1
ATOM 1475 N N . ASP A 1 190 ? -1.920 -0.786 13.632 1.00 88.12 190 ASP A N 1
ATOM 1476 C CA . ASP A 1 190 ? -1.097 -0.850 14.849 1.00 88.12 190 ASP A CA 1
ATOM 1477 C C . ASP A 1 190 ? -0.670 0.548 15.321 1.00 88.12 190 ASP A C 1
ATOM 1479 O O . ASP A 1 190 ? -0.809 0.895 16.500 1.00 88.12 190 ASP A O 1
ATOM 1483 N N . LEU A 1 191 ? -0.258 1.401 14.378 1.00 86.88 191 LEU A N 1
ATOM 1484 C CA . LEU A 1 191 ? 0.077 2.791 14.659 1.00 86.88 191 LEU A CA 1
ATOM 1485 C C . LEU A 1 191 ? -1.109 3.555 15.266 1.00 86.88 191 LEU A C 1
ATOM 1487 O O . LEU A 1 191 ? -0.949 4.241 16.280 1.00 86.88 191 LEU A O 1
ATOM 1491 N N . LEU A 1 192 ? -2.302 3.442 14.674 1.00 91.00 192 LEU A N 1
ATOM 1492 C CA . LEU A 1 192 ? -3.516 4.100 15.160 1.00 91.00 192 LEU A CA 1
ATOM 1493 C C . LEU A 1 192 ? -3.875 3.634 16.572 1.00 91.00 192 LEU A C 1
ATOM 1495 O O . LEU A 1 192 ? -4.129 4.465 17.446 1.00 91.00 192 LEU A O 1
ATOM 1499 N N . VAL A 1 193 ? -3.876 2.321 16.807 1.00 93.00 193 VAL A N 1
ATOM 1500 C CA . VAL A 1 193 ? -4.212 1.726 18.107 1.00 93.00 193 VAL A CA 1
ATOM 1501 C C . VAL A 1 193 ? -3.227 2.179 19.184 1.00 93.00 193 VAL A C 1
ATOM 1503 O O . VAL A 1 193 ? -3.655 2.657 20.238 1.00 93.00 193 VAL A O 1
ATOM 1506 N N . THR A 1 194 ? -1.925 2.123 18.901 1.00 89.50 194 THR A N 1
ATOM 1507 C CA . THR A 1 194 ? -0.873 2.588 19.818 1.00 89.50 194 THR A CA 1
ATOM 1508 C C . THR A 1 194 ? -1.043 4.072 20.141 1.00 89.50 194 THR A C 1
ATOM 1510 O O . THR A 1 194 ? -1.114 4.459 21.308 1.00 89.50 194 THR A O 1
ATOM 1513 N N . THR A 1 195 ? -1.242 4.907 19.118 1.00 90.38 195 THR A N 1
ATOM 1514 C CA . THR A 1 195 ? -1.435 6.357 19.284 1.00 90.38 195 THR A CA 1
ATOM 1515 C C . THR A 1 195 ? -2.671 6.687 20.121 1.00 90.38 195 THR A C 1
ATOM 1517 O O . THR A 1 195 ? -2.648 7.596 20.959 1.00 90.38 195 THR A O 1
ATOM 1520 N N . LEU A 1 196 ? -3.774 5.961 19.917 1.00 93.00 196 LEU A N 1
ATOM 1521 C CA . LEU A 1 196 ? -4.996 6.115 20.705 1.00 93.00 196 LEU A CA 1
ATOM 1522 C C . LEU A 1 196 ? -4.763 5.723 22.170 1.00 93.00 196 LEU A C 1
ATOM 1524 O O . LEU A 1 196 ? -5.203 6.442 23.075 1.00 93.00 196 LEU A O 1
ATOM 1528 N N . HIS A 1 197 ? -4.032 4.638 22.420 1.00 91.75 197 HIS A N 1
ATOM 1529 C CA . HIS A 1 197 ? -3.671 4.220 23.771 1.00 91.75 197 HIS A CA 1
ATOM 1530 C C . HIS A 1 197 ? -2.785 5.237 24.496 1.00 91.75 197 HIS A C 1
ATOM 1532 O O . HIS A 1 197 ? -3.091 5.605 25.639 1.00 91.75 197 HIS A O 1
ATOM 1538 N N . ASP A 1 198 ? -1.762 5.761 23.826 1.00 89.44 198 ASP A N 1
ATOM 1539 C CA . ASP A 1 198 ? -0.882 6.806 24.364 1.00 89.44 198 ASP A CA 1
ATOM 1540 C C . ASP A 1 198 ? -1.646 8.115 24.620 1.00 89.44 198 ASP A C 1
ATOM 1542 O O . ASP A 1 198 ? -1.405 8.832 25.596 1.00 89.44 198 ASP A O 1
ATOM 1546 N N . SER A 1 199 ? -2.667 8.378 23.800 1.00 90.94 199 SER A N 1
ATOM 1547 C CA . SER A 1 199 ? -3.593 9.506 23.935 1.00 90.94 199 SER A CA 1
ATOM 1548 C C . SER A 1 199 ? -4.649 9.340 25.037 1.00 90.94 199 SER A C 1
ATOM 1550 O O . SER A 1 199 ? -5.441 10.266 25.255 1.00 90.94 199 SER A O 1
ATOM 1552 N N . GLY A 1 200 ? -4.668 8.196 25.731 1.00 92.75 200 GLY A N 1
ATOM 1553 C CA . GLY A 1 200 ? -5.511 7.918 26.897 1.00 92.75 200 GLY A CA 1
ATOM 1554 C C . GLY A 1 200 ? -6.798 7.136 26.630 1.00 92.75 200 GLY A C 1
ATOM 1555 O O . GLY A 1 200 ? -7.559 6.912 27.570 1.00 92.75 200 GLY A O 1
ATOM 1556 N N . TYR A 1 201 ? -7.053 6.689 25.399 1.00 95.69 201 TYR A N 1
ATOM 1557 C CA . TYR A 1 201 ? -8.164 5.775 25.123 1.00 95.69 201 TYR A CA 1
ATOM 1558 C C . TYR A 1 201 ? -7.805 4.368 25.618 1.00 95.69 201 TYR A C 1
ATOM 1560 O O . TYR A 1 201 ? -6.742 3.837 25.298 1.00 95.69 201 TYR A O 1
ATOM 1568 N N . ARG A 1 202 ? -8.661 3.750 26.437 1.00 93.31 202 ARG A N 1
ATOM 1569 C CA . ARG A 1 202 ? -8.404 2.404 26.993 1.00 93.31 202 ARG A CA 1
ATOM 1570 C C . ARG A 1 202 ? -9.203 1.303 26.309 1.00 93.31 202 ARG A C 1
ATOM 1572 O O . ARG A 1 202 ? -8.764 0.160 26.310 1.00 93.31 202 ARG A O 1
ATOM 1579 N N . PHE A 1 203 ? -10.322 1.652 25.683 1.00 94.50 203 PHE A N 1
ATOM 1580 C CA . PHE A 1 203 ? -11.215 0.706 25.024 1.00 94.50 203 PHE A CA 1
ATOM 1581 C C . PHE A 1 203 ? -11.175 0.905 23.509 1.00 94.50 203 PHE A C 1
ATOM 1583 O O . PHE A 1 203 ? -12.099 1.464 22.922 1.00 94.50 203 PHE A O 1
ATOM 1590 N N . VAL A 1 204 ? -10.083 0.467 22.884 1.00 96.56 204 VAL A N 1
ATOM 1591 C CA . VAL A 1 204 ? -9.913 0.495 21.426 1.00 96.56 204 VAL A CA 1
ATOM 1592 C C . VAL A 1 204 ? -10.114 -0.920 20.891 1.00 96.56 204 VAL A C 1
ATOM 1594 O O . VAL A 1 204 ? -9.540 -1.866 21.425 1.00 96.56 204 VAL A O 1
ATOM 1597 N N . ARG A 1 205 ? -10.952 -1.076 19.865 1.00 96.38 205 ARG A N 1
ATOM 1598 C CA . ARG A 1 205 ? -11.095 -2.328 19.114 1.00 96.38 205 ARG A CA 1
ATOM 1599 C C . ARG A 1 205 ? -10.848 -2.060 17.640 1.00 96.38 205 ARG A C 1
ATOM 1601 O O . ARG A 1 205 ? -11.482 -1.173 17.076 1.00 96.38 205 ARG A O 1
ATOM 1608 N N . ASP A 1 206 ? -9.961 -2.823 17.030 1.00 96.44 206 ASP A N 1
ATOM 1609 C CA . ASP A 1 206 ? -9.548 -2.640 15.648 1.00 96.44 206 ASP A CA 1
ATOM 1610 C C . ASP A 1 206 ? -9.973 -3.809 14.751 1.00 96.44 206 ASP A C 1
ATOM 1612 O O . ASP A 1 206 ? -10.176 -4.936 15.206 1.00 96.44 206 ASP A O 1
ATOM 1616 N N . PHE A 1 207 ? -10.144 -3.509 13.466 1.00 95.12 207 PHE A N 1
ATOM 1617 C CA . PHE A 1 207 ? -10.547 -4.446 12.425 1.00 95.12 207 PHE A CA 1
ATOM 1618 C C . PHE A 1 207 ? -9.780 -4.153 11.134 1.00 95.12 207 PHE A C 1
ATOM 1620 O O . PHE A 1 207 ? -9.510 -2.995 10.811 1.00 95.12 207 PHE A O 1
ATOM 1627 N N . GLY A 1 208 ? -9.466 -5.201 10.371 1.00 89.44 208 GLY A N 1
ATOM 1628 C CA . GLY A 1 208 ? -8.776 -5.075 9.082 1.00 89.44 208 GLY A CA 1
ATOM 1629 C C . GLY A 1 208 ? -9.670 -4.616 7.928 1.00 89.44 208 GLY A C 1
ATOM 1630 O O . GLY A 1 208 ? -9.178 -4.341 6.841 1.00 89.44 208 GLY A O 1
ATOM 1631 N N . ASN A 1 209 ? -10.988 -4.564 8.125 1.00 88.69 209 ASN A N 1
ATOM 1632 C CA . ASN A 1 209 ? -11.931 -4.105 7.113 1.00 88.69 209 ASN A CA 1
ATOM 1633 C C . ASN A 1 209 ? -13.208 -3.549 7.763 1.00 88.69 209 ASN A C 1
ATOM 1635 O O . ASN A 1 209 ? -13.503 -3.785 8.938 1.00 88.69 209 ASN A O 1
ATOM 1639 N N . GLY A 1 210 ? -13.981 -2.803 6.972 1.00 90.25 210 GLY A N 1
ATOM 1640 C CA . GLY A 1 210 ? -15.225 -2.189 7.431 1.00 90.25 210 GLY A CA 1
ATOM 1641 C C . GLY A 1 210 ? -16.372 -3.176 7.664 1.00 90.25 210 GLY A C 1
ATOM 1642 O O . GLY A 1 210 ? -17.255 -2.871 8.460 1.00 90.25 210 GLY A O 1
ATOM 1643 N N . ALA A 1 211 ? -16.377 -4.343 7.009 1.00 89.75 211 ALA A N 1
ATOM 1644 C CA . ALA A 1 211 ? -17.443 -5.332 7.163 1.00 89.75 211 ALA A CA 1
ATOM 1645 C C . ALA A 1 211 ? -17.413 -5.973 8.560 1.00 89.75 211 ALA A C 1
ATOM 1647 O O . ALA A 1 211 ? -18.446 -6.002 9.227 1.00 89.75 211 ALA A O 1
ATOM 1648 N N . ASP A 1 212 ? -16.234 -6.371 9.040 1.00 92.56 212 ASP A N 1
ATOM 1649 C CA . ASP A 1 212 ? -16.053 -6.947 10.377 1.00 92.56 212 ASP A CA 1
ATOM 1650 C C . ASP A 1 212 ? -16.346 -5.909 11.472 1.00 92.56 212 ASP A C 1
ATOM 1652 O O . ASP A 1 212 ? -17.032 -6.195 12.457 1.00 92.56 212 ASP A O 1
ATOM 1656 N N . ALA A 1 213 ? -15.888 -4.666 11.274 1.00 94.94 213 ALA A N 1
ATOM 1657 C CA . ALA A 1 213 ? -16.203 -3.559 12.175 1.00 94.94 213 ALA A CA 1
ATOM 1658 C C . ALA A 1 213 ? -17.716 -3.291 12.232 1.00 94.94 213 ALA A C 1
ATOM 1660 O O . ALA A 1 213 ? -18.280 -3.077 13.308 1.00 94.94 213 ALA A O 1
AT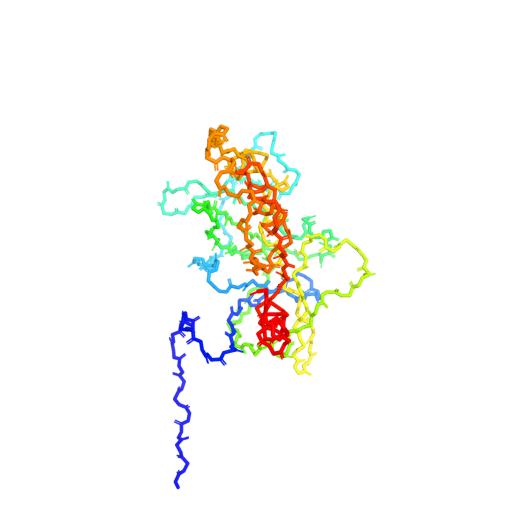OM 1661 N N . TRP A 1 214 ? -18.389 -3.329 11.081 1.00 92.75 214 TRP A N 1
ATOM 1662 C CA . TRP A 1 214 ? -19.832 -3.147 10.974 1.00 92.75 214 TRP A CA 1
ATOM 1663 C C . TRP A 1 214 ? -20.614 -4.291 11.626 1.00 92.75 214 TRP A C 1
ATOM 1665 O O . TRP A 1 214 ? -21.577 -4.039 12.349 1.00 92.75 214 TRP A O 1
ATOM 1675 N N . GLU A 1 215 ? -20.201 -5.543 11.423 1.00 93.75 215 GLU A N 1
ATOM 1676 C CA . GLU A 1 215 ? -20.795 -6.705 12.087 1.00 93.75 215 GLU A CA 1
ATOM 1677 C C . GLU A 1 215 ? -20.650 -6.605 13.610 1.00 93.75 215 GLU A C 1
ATOM 1679 O O . GLU A 1 215 ? -21.618 -6.806 14.347 1.00 93.75 215 GLU A O 1
ATOM 1684 N N . TYR A 1 216 ? -19.470 -6.219 14.098 1.00 94.50 216 TYR A N 1
ATOM 1685 C CA . TYR A 1 216 ? -19.251 -5.967 15.518 1.00 94.50 216 TYR A CA 1
ATOM 1686 C C . TYR A 1 216 ? -20.193 -4.888 16.073 1.00 94.50 216 TYR A C 1
ATOM 1688 O O . TYR A 1 216 ? -20.821 -5.098 17.113 1.00 94.50 216 TYR A O 1
ATOM 1696 N N . LEU A 1 217 ? -20.333 -3.756 15.376 1.00 93.62 217 LEU A N 1
ATOM 1697 C CA . LEU A 1 217 ? -21.221 -2.666 15.790 1.00 93.62 217 LEU A CA 1
ATOM 1698 C C . LEU A 1 217 ? -22.700 -3.081 15.779 1.00 93.62 217 LEU A C 1
ATOM 1700 O O . LEU A 1 217 ? -23.431 -2.748 16.710 1.00 93.62 217 LEU A O 1
ATOM 1704 N N . GLN A 1 218 ? -23.144 -3.847 14.781 1.00 93.31 218 GLN A N 1
ATOM 1705 C CA . GLN A 1 218 ? -24.506 -4.389 14.751 1.00 93.31 218 GLN A CA 1
ATOM 1706 C C . GLN A 1 218 ? -24.758 -5.366 15.903 1.00 93.31 218 GLN A C 1
ATOM 1708 O O . GLN A 1 218 ? -25.804 -5.303 16.547 1.00 93.31 218 GLN A O 1
ATOM 1713 N N . ASN A 1 219 ? -23.791 -6.236 16.205 1.00 91.44 219 ASN A N 1
ATOM 1714 C CA . ASN A 1 219 ? -23.877 -7.161 17.333 1.00 91.44 219 ASN A CA 1
ATOM 1715 C C . ASN A 1 219 ? -23.957 -6.427 18.681 1.00 91.44 219 ASN A C 1
ATOM 1717 O O . ASN A 1 219 ? -24.658 -6.890 19.582 1.00 91.44 219 ASN A O 1
ATOM 1721 N N . LEU A 1 220 ? -23.271 -5.286 18.815 1.00 89.56 220 LEU A N 1
ATOM 1722 C CA . LEU A 1 220 ? -23.388 -4.398 19.974 1.00 89.56 220 LEU A CA 1
ATOM 1723 C C . LEU A 1 220 ? -24.726 -3.658 20.045 1.00 89.56 220 LEU A C 1
ATOM 1725 O O . LEU A 1 220 ? -25.170 -3.352 21.140 1.00 89.56 220 LEU A O 1
ATOM 1729 N N . ALA A 1 221 ? -25.340 -3.333 18.907 1.00 88.12 221 ALA A N 1
ATOM 1730 C CA . ALA A 1 221 ? -26.633 -2.653 18.873 1.00 88.12 221 ALA A CA 1
ATOM 1731 C C . ALA A 1 221 ? -27.814 -3.614 19.107 1.00 88.12 221 ALA A C 1
ATOM 1733 O O . ALA A 1 221 ? -28.840 -3.207 19.644 1.00 88.12 221 ALA A O 1
ATOM 1734 N N . GLY A 1 222 ? -27.689 -4.874 18.669 1.00 82.00 222 GLY A N 1
ATOM 1735 C CA . GLY A 1 222 ? -28.747 -5.889 18.745 1.00 82.00 222 GLY A CA 1
ATOM 1736 C C . GLY A 1 222 ? -28.800 -6.671 20.060 1.00 82.00 222 GLY A C 1
ATOM 1737 O O . GLY A 1 222 ? -29.847 -7.205 20.416 1.00 82.00 222 GLY A O 1
ATOM 1738 N N . LYS A 1 223 ? -27.691 -6.741 20.799 1.00 67.06 223 LYS A N 1
ATOM 1739 C CA . LYS A 1 223 ? -27.718 -7.042 22.233 1.00 67.06 223 LYS A CA 1
ATOM 1740 C C . LYS A 1 223 ? -27.924 -5.695 22.892 1.00 67.06 223 LYS A C 1
ATOM 1742 O O . LYS A 1 223 ? -27.061 -4.867 22.651 1.00 67.06 223 LYS A O 1
ATOM 1747 N N . ASP A 1 224 ? -29.022 -5.466 23.618 1.00 56.28 224 ASP A N 1
ATOM 1748 C CA . ASP A 1 224 ? -29.258 -4.227 24.379 1.00 56.28 224 ASP A CA 1
ATOM 1749 C C . ASP A 1 224 ? -27.911 -3.663 24.853 1.00 56.28 224 ASP A C 1
ATOM 1751 O O . ASP A 1 224 ? -27.231 -4.304 25.661 1.00 56.28 224 ASP A O 1
ATOM 1755 N N . GLY A 1 225 ? -27.459 -2.587 24.193 1.00 52.81 225 GLY A N 1
ATOM 1756 C CA . GLY A 1 225 ? -26.104 -2.060 24.354 1.00 52.81 225 GLY A CA 1
ATOM 1757 C C . GLY A 1 225 ? -25.837 -1.671 25.813 1.00 52.81 225 GLY A C 1
ATOM 1758 O O . GLY A 1 225 ? -26.749 -1.757 26.636 1.00 52.81 225 GLY A O 1
ATOM 1759 N N . PRO A 1 226 ? -24.611 -1.255 26.173 1.00 52.47 226 PRO A N 1
ATOM 1760 C CA . PRO A 1 226 ? -24.377 -0.733 27.520 1.00 52.47 226 PRO A CA 1
ATOM 1761 C C . PRO A 1 226 ? -25.409 0.330 27.930 1.00 52.47 226 PRO A C 1
ATOM 1763 O O . PRO A 1 226 ? -25.832 1.122 27.053 1.00 52.47 226 PRO A O 1
#